Protein AF-A0A177KXA5-F1 (afdb_monomer_lite)

Radius of gyration: 27.48 Å; chains: 1; bounding box: 62×30×77 Å

Structure (mmCIF, N/CA/C/O backbone):
data_AF-A0A177KXA5-F1
#
_entry.id   AF-A0A177KXA5-F1
#
loop_
_atom_site.group_PDB
_atom_site.id
_atom_site.type_symbol
_atom_site.label_atom_id
_atom_site.label_alt_id
_atom_site.label_comp_id
_atom_site.label_asym_id
_atom_site.label_entity_id
_atom_site.label_seq_id
_atom_site.pdbx_PDB_ins_code
_atom_site.Cartn_x
_atom_site.Cartn_y
_atom_site.Cartn_z
_atom_site.occupancy
_atom_site.B_iso_or_equiv
_atom_site.auth_seq_id
_atom_site.auth_comp_id
_atom_site.auth_asym_id
_atom_site.auth_atom_id
_atom_site.pdbx_PDB_model_num
ATOM 1 N N . MET A 1 1 ? -12.045 2.258 38.078 1.00 79.81 1 MET A N 1
ATOM 2 C CA . MET A 1 1 ? -12.616 0.904 38.242 1.00 79.81 1 MET A CA 1
ATOM 3 C C . MET A 1 1 ? -11.589 -0.098 37.747 1.00 79.81 1 MET A C 1
ATOM 5 O O . MET A 1 1 ? -10.896 0.219 36.790 1.00 79.81 1 MET A O 1
ATOM 9 N N . GLU A 1 2 ? -11.455 -1.247 38.406 1.00 89.88 2 GLU A N 1
ATOM 10 C CA . GLU A 1 2 ? -10.544 -2.317 37.969 1.00 89.88 2 GLU A CA 1
ATOM 11 C C . GLU A 1 2 ? -10.978 -2.901 36.617 1.00 89.88 2 GLU A C 1
ATOM 13 O O . GLU A 1 2 ? -12.173 -2.912 36.299 1.00 89.88 2 GLU A O 1
ATOM 18 N N . LYS A 1 3 ? -10.005 -3.396 35.841 1.00 93.31 3 LYS A N 1
ATOM 19 C CA . LYS A 1 3 ? -10.198 -3.960 34.495 1.00 93.31 3 LYS A CA 1
ATOM 20 C C . LYS A 1 3 ? -11.297 -5.028 34.482 1.00 93.31 3 LYS A C 1
ATOM 22 O O . LYS A 1 3 ? -12.198 -4.979 33.649 1.00 93.31 3 LYS A O 1
ATOM 27 N N . GLU A 1 4 ? -11.273 -5.945 35.441 1.00 95.50 4 GLU A N 1
ATOM 28 C CA . GLU A 1 4 ? -12.181 -7.093 35.522 1.00 95.50 4 GLU A CA 1
ATOM 29 C C . GLU A 1 4 ? -13.629 -6.648 35.745 1.00 95.50 4 GLU A C 1
ATOM 31 O O . GLU A 1 4 ? -14.551 -7.183 35.132 1.00 95.50 4 GLU A O 1
ATOM 36 N N . LYS A 1 5 ? -13.842 -5.608 36.560 1.00 96.38 5 LYS A N 1
ATOM 37 C CA . LYS A 1 5 ? -15.174 -5.028 36.791 1.00 96.38 5 LYS A CA 1
ATOM 38 C C . LYS A 1 5 ? -15.717 -4.351 35.529 1.00 96.38 5 LYS A C 1
ATOM 40 O O . LYS A 1 5 ? -16.897 -4.500 35.219 1.00 96.38 5 LYS A O 1
ATOM 45 N N . VAL A 1 6 ? -14.863 -3.651 34.778 1.00 97.00 6 VAL A N 1
ATOM 46 C CA . VAL A 1 6 ? -15.223 -3.031 33.488 1.00 97.00 6 VAL A CA 1
ATOM 47 C C . VAL A 1 6 ? -15.650 -4.102 32.478 1.00 97.00 6 VAL A C 1
ATOM 49 O O . VAL A 1 6 ? -16.709 -3.977 31.862 1.00 97.00 6 VAL A O 1
ATOM 52 N N . ILE A 1 7 ? -14.877 -5.187 32.367 1.00 97.62 7 ILE A N 1
ATOM 53 C CA . ILE A 1 7 ? -15.193 -6.329 31.496 1.00 97.62 7 ILE A CA 1
ATOM 54 C C . ILE A 1 7 ? -16.481 -7.026 31.943 1.00 97.62 7 ILE A C 1
ATOM 56 O O . ILE A 1 7 ? -17.315 -7.359 31.103 1.00 97.62 7 ILE A O 1
ATOM 60 N N . GLN A 1 8 ? -16.696 -7.212 33.247 1.00 97.62 8 GLN A N 1
ATOM 61 C CA . GLN A 1 8 ? -17.912 -7.851 33.748 1.00 97.62 8 GLN A CA 1
ATOM 62 C C . GLN A 1 8 ? -19.171 -7.052 33.386 1.00 97.62 8 GLN A C 1
ATOM 64 O O . GLN A 1 8 ? -20.144 -7.632 32.907 1.00 97.62 8 GLN A O 1
ATOM 69 N N . ILE A 1 9 ? -19.137 -5.720 33.522 1.00 97.19 9 ILE A N 1
ATOM 70 C CA . ILE A 1 9 ? -20.241 -4.847 33.088 1.00 97.19 9 ILE A CA 1
ATOM 71 C C . ILE A 1 9 ? -20.522 -5.033 31.596 1.00 97.19 9 ILE A C 1
ATOM 73 O O . ILE A 1 9 ? -21.681 -5.087 31.186 1.00 97.19 9 ILE A O 1
ATOM 77 N N . TYR A 1 10 ? -19.476 -5.141 30.780 1.00 97.81 10 TYR A N 1
ATOM 78 C CA . TYR A 1 10 ? -19.631 -5.358 29.349 1.00 97.81 10 TYR A CA 1
ATOM 79 C C . TYR A 1 10 ? -20.234 -6.728 29.022 1.00 97.81 10 TYR A C 1
ATOM 81 O O . TYR A 1 10 ? -21.172 -6.797 28.231 1.00 97.81 10 TYR A O 1
ATOM 89 N N . ARG A 1 11 ? -19.791 -7.800 29.691 1.00 97.25 11 ARG A N 1
ATOM 90 C CA . ARG A 1 11 ? -20.396 -9.139 29.574 1.00 97.25 11 ARG A CA 1
ATOM 91 C C . ARG A 1 11 ? -21.879 -9.126 29.936 1.00 97.25 11 ARG A C 1
ATOM 93 O O . ARG A 1 11 ? -22.678 -9.756 29.249 1.00 97.25 11 ARG A O 1
ATOM 100 N N . ASP A 1 12 ? -22.263 -8.398 30.981 1.00 97.56 12 ASP A N 1
ATOM 101 C CA . ASP A 1 12 ? -23.669 -8.270 31.372 1.00 97.56 12 ASP A CA 1
ATOM 102 C C . ASP A 1 12 ? -24.499 -7.543 30.301 1.00 97.56 12 ASP A C 1
ATOM 104 O O . ASP A 1 12 ? -25.654 -7.904 30.074 1.00 97.56 12 ASP A O 1
ATOM 108 N N . VAL A 1 13 ? -23.912 -6.554 29.614 1.00 96.50 13 VAL A N 1
ATOM 109 C CA . VAL A 1 13 ? -24.550 -5.861 28.481 1.00 96.50 13 VAL A CA 1
ATOM 110 C C . VAL A 1 13 ? -24.671 -6.772 27.257 1.00 96.50 13 VAL A C 1
ATOM 112 O O . VAL A 1 13 ? -25.734 -6.813 26.638 1.00 96.50 13 VAL A O 1
ATOM 115 N N . LEU A 1 14 ? -23.618 -7.521 26.911 1.00 95.31 14 LEU A N 1
ATOM 116 C CA . LEU A 1 14 ? -23.637 -8.455 25.779 1.00 95.31 14 LEU A CA 1
ATOM 117 C C . LEU A 1 14 ? -24.660 -9.581 25.982 1.00 95.31 14 LEU A C 1
ATOM 119 O O . LEU A 1 14 ? -25.415 -9.895 25.069 1.00 95.31 14 LEU A O 1
ATOM 123 N N . ASN A 1 15 ? -24.738 -10.133 27.195 1.00 94.94 15 ASN A N 1
ATOM 124 C CA . ASN A 1 15 ? -25.646 -11.233 27.536 1.00 94.94 15 ASN A CA 1
ATOM 125 C C . ASN A 1 15 ? -27.079 -10.776 27.866 1.00 94.94 15 ASN A C 1
ATOM 127 O O . ASN A 1 15 ? -27.895 -11.584 28.303 1.00 94.94 15 ASN A O 1
ATOM 131 N N . GLY A 1 16 ? -27.387 -9.480 27.750 1.00 93.62 16 GLY A N 1
ATOM 132 C CA . GLY A 1 16 ? -28.723 -8.944 28.022 1.00 93.62 16 GLY A CA 1
ATOM 133 C C . GLY A 1 16 ? -29.122 -8.876 29.503 1.00 93.62 16 GLY A C 1
ATOM 134 O O . GLY A 1 16 ? -30.223 -8.425 29.806 1.00 93.62 16 GLY A O 1
ATOM 135 N N . LYS A 1 17 ? -28.232 -9.231 30.444 1.00 96.25 17 LYS A N 1
ATOM 136 C CA . LYS A 1 17 ? -28.445 -9.024 31.894 1.00 96.25 17 LYS A CA 1
ATOM 137 C C . LYS A 1 17 ? -28.589 -7.541 32.244 1.00 96.25 17 LYS A C 1
ATOM 139 O O . LYS A 1 17 ? -29.183 -7.186 33.259 1.00 96.25 17 LYS A O 1
ATOM 144 N N . ARG A 1 18 ? -28.028 -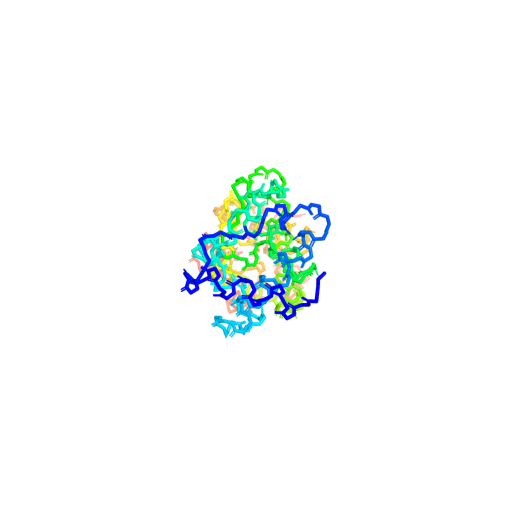6.666 31.406 1.00 94.06 18 ARG A N 1
ATOM 145 C CA . ARG A 1 18 ? -28.102 -5.212 31.524 1.00 94.06 18 ARG A CA 1
ATOM 146 C C . ARG A 1 18 ? -28.453 -4.596 30.169 1.00 94.06 18 ARG A C 1
ATOM 148 O O . ARG A 1 18 ? -27.778 -4.837 29.179 1.00 94.06 18 ARG A O 1
ATOM 155 N N . VAL A 1 19 ? -29.464 -3.725 30.141 1.00 91.88 19 VAL A N 1
ATOM 156 C CA . VAL A 1 19 ? -29.942 -3.083 28.896 1.00 91.88 19 VAL A CA 1
ATOM 157 C C . VAL A 1 19 ? -28.915 -2.110 28.300 1.00 91.88 19 VAL A C 1
ATOM 159 O O . VAL A 1 19 ? -28.777 -2.013 27.083 1.00 91.88 19 VAL A O 1
ATOM 162 N N . ARG A 1 20 ? -28.198 -1.364 29.150 1.00 93.00 20 ARG A N 1
ATOM 163 C CA . ARG A 1 20 ? -27.218 -0.345 28.741 1.00 93.00 20 ARG A CA 1
ATOM 164 C C . ARG A 1 20 ? -26.081 -0.208 29.744 1.00 93.00 20 ARG A C 1
ATOM 166 O O . ARG A 1 20 ? -26.265 -0.486 30.930 1.00 93.00 20 ARG A O 1
ATOM 173 N N . PHE A 1 21 ? -24.941 0.303 29.291 1.00 96.19 21 PHE A N 1
ATOM 174 C CA . PHE A 1 21 ? -23.839 0.686 30.174 1.00 96.19 21 PHE A CA 1
ATOM 175 C C . PHE A 1 21 ? -24.291 1.679 31.263 1.00 96.19 21 PHE A C 1
ATOM 177 O O . PHE A 1 21 ? -25.272 2.403 31.061 1.00 96.19 21 PHE A O 1
ATOM 184 N N . PRO A 1 22 ? -23.604 1.723 32.422 1.00 95.25 22 PRO A N 1
ATOM 185 C CA . PRO A 1 22 ? -23.861 2.726 33.451 1.00 95.25 22 PRO A CA 1
ATOM 186 C C . PRO A 1 22 ? -23.821 4.161 32.902 1.00 95.25 22 PRO A C 1
ATOM 188 O O . PRO A 1 22 ? -23.149 4.451 31.909 1.00 95.25 22 PRO A O 1
ATOM 191 N N . ASN A 1 23 ? -24.527 5.077 33.564 1.00 93.25 23 ASN A N 1
ATOM 192 C CA . ASN A 1 23 ? -24.502 6.486 33.175 1.00 93.25 23 ASN A CA 1
ATOM 193 C C . ASN A 1 23 ? -23.069 7.032 33.258 1.00 93.25 23 ASN A C 1
ATOM 195 O O . ASN A 1 23 ? -22.331 6.705 34.185 1.00 93.25 23 ASN A O 1
ATOM 199 N N . HIS A 1 24 ? -22.688 7.852 32.276 1.00 93.81 24 HIS A N 1
ATOM 200 C CA . HIS A 1 24 ? -21.361 8.472 32.161 1.00 93.81 24 HIS A CA 1
ATOM 201 C C . HIS A 1 24 ? -20.172 7.499 32.107 1.00 93.81 24 HIS A C 1
ATOM 203 O O . HIS A 1 24 ? -19.028 7.924 32.231 1.00 93.81 24 HIS A O 1
ATOM 209 N N . PHE A 1 25 ? -20.417 6.208 31.860 1.00 95.38 25 PHE A N 1
ATOM 210 C CA . PHE A 1 25 ? -19.376 5.180 31.883 1.00 95.38 25 PHE A CA 1
ATOM 211 C C . PHE A 1 25 ? -18.230 5.450 30.901 1.00 95.38 25 PHE A C 1
ATOM 213 O O . PHE A 1 25 ? -17.082 5.153 31.203 1.00 95.38 25 PHE A O 1
ATOM 220 N N . PHE A 1 26 ? -18.528 6.054 29.750 1.00 96.31 26 PHE A N 1
ATOM 221 C CA . PHE A 1 26 ? -17.535 6.368 28.723 1.00 96.31 26 PHE A CA 1
ATOM 222 C C . PHE A 1 26 ? -17.117 7.842 28.699 1.00 96.31 26 PHE A C 1
ATOM 224 O O . PHE A 1 26 ? -16.545 8.282 27.716 1.00 96.31 26 PHE A O 1
ATOM 231 N N . VAL A 1 27 ? -17.380 8.646 29.726 1.00 95.12 27 VAL A N 1
ATOM 232 C CA . VAL A 1 27 ? -17.040 10.079 29.671 1.00 95.12 27 VAL A CA 1
ATOM 233 C C . VAL A 1 27 ? -15.556 10.317 29.992 1.00 95.12 27 VAL A C 1
ATOM 235 O O . VAL A 1 27 ? -15.011 9.743 30.934 1.00 95.12 27 VAL A O 1
ATOM 238 N N . GLY A 1 28 ? -14.913 11.196 29.217 1.00 95.12 28 GLY A N 1
ATOM 239 C CA . GLY A 1 28 ? -13.538 11.655 29.444 1.00 95.12 28 GLY A CA 1
ATOM 240 C C . GLY A 1 28 ? -12.459 10.588 29.228 1.00 95.12 28 GLY A C 1
ATOM 241 O O . GLY A 1 28 ? -12.711 9.510 28.692 1.00 95.12 28 GLY A O 1
ATOM 242 N N . GLU A 1 29 ? -11.237 10.885 29.679 1.00 95.75 29 GLU A N 1
ATOM 243 C CA . GLU A 1 29 ? -10.065 10.005 29.520 1.00 95.75 29 GLU A CA 1
ATOM 244 C C . GLU A 1 29 ? -10.264 8.626 30.156 1.00 95.75 29 GLU A C 1
ATOM 246 O O . GLU A 1 29 ? -9.879 7.599 29.599 1.00 95.75 29 GLU A O 1
ATOM 251 N N . GLN A 1 30 ? -10.942 8.571 31.303 1.00 94.94 30 GLN A N 1
ATOM 252 C CA . GLN A 1 30 ? -11.279 7.296 31.925 1.00 94.94 30 GLN A CA 1
ATOM 253 C C . GLN A 1 30 ? -12.210 6.458 31.035 1.00 94.94 30 GLN A C 1
ATOM 255 O O . GLN A 1 30 ? -12.021 5.248 30.916 1.00 94.94 30 GLN A O 1
ATOM 260 N N . GLY A 1 31 ? -13.169 7.097 30.366 1.00 96.25 31 GLY A N 1
ATOM 261 C CA . GLY A 1 31 ? -14.036 6.447 29.394 1.00 96.25 31 GLY A CA 1
ATOM 262 C C . GLY A 1 31 ? -13.292 5.900 28.178 1.00 96.25 31 GLY A C 1
ATOM 263 O O . GLY A 1 31 ? -13.563 4.773 27.760 1.00 96.25 31 GLY A O 1
ATOM 264 N N . LYS A 1 32 ? -12.309 6.647 27.655 1.00 96.94 32 LYS A N 1
ATOM 265 C CA . LYS A 1 32 ? -11.406 6.168 26.593 1.00 96.94 32 LYS A CA 1
ATOM 266 C C . LYS A 1 32 ? -10.614 4.942 27.038 1.00 96.94 32 LYS A C 1
ATOM 268 O O . LYS A 1 32 ? -10.553 3.958 26.301 1.00 96.94 32 LYS A O 1
ATOM 273 N N . ASN A 1 33 ? -10.096 4.956 28.268 1.00 97.44 33 ASN A N 1
ATOM 274 C CA . ASN A 1 33 ? -9.389 3.816 28.854 1.00 97.44 33 ASN A CA 1
ATOM 275 C C . ASN A 1 33 ? -10.294 2.585 28.985 1.00 97.44 33 ASN A C 1
ATOM 277 O O . ASN A 1 33 ? -9.881 1.474 28.655 1.00 97.44 33 ASN A O 1
ATOM 281 N N . TYR A 1 34 ? -11.546 2.762 29.417 1.00 97.88 34 TYR A N 1
ATOM 282 C CA . TYR A 1 34 ? -12.507 1.660 29.457 1.00 97.88 34 TYR A CA 1
ATOM 283 C C . TYR A 1 34 ? -12.822 1.136 28.059 1.00 97.88 34 TYR A C 1
ATOM 285 O O . TYR A 1 34 ? -12.803 -0.073 27.855 1.00 97.88 34 TYR A O 1
ATOM 293 N N . LEU A 1 35 ? -13.039 2.010 27.075 1.00 97.81 35 LEU A N 1
ATOM 294 C CA . LEU A 1 35 ? -13.267 1.592 25.693 1.00 97.81 35 LEU A CA 1
ATOM 295 C C . LEU A 1 35 ? -12.061 0.834 25.109 1.00 97.81 35 LEU A C 1
ATOM 297 O O . LEU A 1 35 ? -12.259 -0.170 24.429 1.00 97.81 35 LEU A O 1
ATOM 301 N N . ALA A 1 36 ? -10.826 1.236 25.425 1.00 98.25 36 ALA A N 1
ATOM 302 C CA . ALA A 1 36 ? -9.620 0.494 25.046 1.00 98.25 36 ALA A CA 1
ATOM 303 C C . ALA A 1 36 ? -9.602 -0.916 25.660 1.00 98.25 36 ALA A C 1
ATOM 305 O O . ALA A 1 36 ? -9.366 -1.896 24.955 1.00 98.25 36 ALA A O 1
ATOM 306 N N . ILE A 1 37 ? -9.898 -1.032 26.962 1.00 98.25 37 ILE A N 1
ATOM 307 C CA . ILE A 1 37 ? -9.991 -2.322 27.665 1.00 98.25 37 ILE A CA 1
ATOM 308 C C . ILE A 1 37 ? -11.043 -3.222 27.014 1.00 98.25 37 ILE A C 1
ATOM 310 O O . ILE A 1 37 ? -10.759 -4.383 26.731 1.00 98.25 37 ILE A O 1
ATOM 314 N N . LEU A 1 38 ? -12.242 -2.689 26.767 1.00 98.44 38 LEU A N 1
ATOM 315 C CA . LEU A 1 38 ? -13.345 -3.456 26.194 1.00 98.44 38 LEU A CA 1
ATOM 316 C C . LEU A 1 38 ? -13.081 -3.866 24.747 1.00 98.44 38 LEU A C 1
ATOM 318 O O . LEU A 1 38 ? -13.442 -4.973 24.367 1.00 98.44 38 LEU A O 1
ATOM 322 N N . THR A 1 39 ? -12.426 -3.011 23.960 1.00 98.38 39 THR A N 1
ATOM 323 C CA . THR A 1 39 ? -12.064 -3.325 22.571 1.00 98.38 39 THR A CA 1
ATOM 324 C C . THR A 1 39 ? -11.049 -4.464 22.515 1.00 98.38 39 THR A C 1
ATOM 326 O O . THR A 1 39 ? -11.255 -5.410 21.761 1.00 98.38 39 THR A O 1
ATOM 329 N N . ARG A 1 40 ? -10.008 -4.428 23.362 1.00 98.50 40 ARG A N 1
ATOM 330 C CA . ARG A 1 40 ? -9.033 -5.527 23.463 1.00 98.50 40 ARG A CA 1
ATOM 331 C C . ARG A 1 40 ? -9.683 -6.825 23.921 1.00 98.50 40 ARG A C 1
ATOM 333 O O . ARG A 1 40 ? -9.508 -7.850 23.280 1.00 98.50 40 ARG A O 1
ATOM 340 N N . TYR A 1 41 ? -10.506 -6.762 24.968 1.00 98.31 41 TYR A N 1
ATOM 341 C CA . TYR A 1 41 ? -11.261 -7.922 25.445 1.00 98.31 41 TYR A CA 1
ATOM 342 C C . TYR A 1 41 ? -12.158 -8.520 24.349 1.00 98.31 41 TYR A C 1
ATOM 344 O O . TYR A 1 41 ? -12.166 -9.732 24.150 1.00 98.31 41 TYR A O 1
ATOM 352 N N . LEU A 1 42 ? -12.904 -7.677 23.626 1.00 98.44 42 LEU A N 1
ATOM 353 C CA . LEU A 1 42 ? -13.778 -8.121 22.544 1.00 98.44 42 LEU A CA 1
ATOM 354 C C . LEU A 1 42 ? -12.984 -8.856 21.457 1.00 98.44 42 LEU A C 1
ATOM 356 O O . LEU A 1 42 ? -13.371 -9.943 21.046 1.00 98.44 42 LEU A O 1
ATOM 360 N N . ILE A 1 43 ? -11.890 -8.263 20.987 1.00 98.31 43 ILE A N 1
ATOM 361 C CA . ILE A 1 43 ? -11.118 -8.798 19.863 1.00 98.31 43 ILE A CA 1
ATOM 362 C C . ILE A 1 43 ? -10.343 -10.051 20.285 1.00 98.31 43 ILE A C 1
ATOM 364 O O . ILE A 1 43 ? -10.483 -11.092 19.650 1.00 98.31 43 ILE A O 1
ATOM 368 N N . GLU A 1 44 ? -9.561 -9.961 21.359 1.00 97.62 44 GLU A N 1
ATOM 369 C CA . GLU A 1 44 ? -8.582 -10.985 21.739 1.00 97.62 44 GLU A CA 1
ATOM 370 C C . GLU A 1 44 ? -9.226 -12.151 22.493 1.00 97.62 44 GLU A C 1
ATOM 372 O O . GLU A 1 44 ? -8.941 -13.308 22.205 1.00 97.62 44 GLU A O 1
ATOM 377 N N . GLU A 1 45 ? -10.106 -11.863 23.455 1.00 97.19 45 GLU A N 1
ATOM 378 C CA . GLU A 1 45 ? -10.650 -12.887 24.355 1.00 97.19 45 GLU A CA 1
ATOM 379 C C . GLU A 1 45 ? -12.034 -13.378 23.916 1.00 97.19 45 GLU A C 1
ATOM 381 O O . GLU A 1 45 ? -12.320 -14.569 24.008 1.00 97.19 45 GLU A O 1
ATOM 386 N N . TYR A 1 46 ? -12.916 -12.479 23.467 1.00 97.25 46 TYR A N 1
ATOM 387 C CA . TYR A 1 46 ? -14.293 -12.844 23.118 1.00 97.25 46 TYR A CA 1
ATOM 388 C C . TYR A 1 46 ? -14.407 -13.406 21.694 1.00 97.25 46 TYR A C 1
ATOM 390 O O . TYR A 1 46 ? -15.073 -14.416 21.487 1.00 97.25 46 TYR A O 1
ATOM 398 N N . LEU A 1 47 ? -13.764 -12.762 20.713 1.00 97.38 47 LEU A N 1
ATOM 399 C CA . LEU A 1 47 ? -13.759 -13.200 19.312 1.00 97.38 47 LEU A CA 1
ATOM 400 C C . LEU A 1 47 ? -12.561 -14.090 18.961 1.00 97.38 47 LEU A C 1
ATOM 402 O O . LEU A 1 47 ? -12.587 -14.740 17.918 1.00 97.38 47 LEU A O 1
ATOM 406 N N . GLY A 1 48 ? -11.522 -14.123 19.803 1.00 97.69 48 GLY A N 1
ATOM 407 C CA . GLY A 1 48 ? -10.330 -14.940 19.571 1.00 97.69 48 GLY A CA 1
ATOM 408 C C . GLY A 1 48 ? -9.508 -14.504 18.355 1.00 97.69 48 GLY A C 1
ATOM 409 O O . GLY A 1 48 ? -8.870 -15.342 17.722 1.00 97.69 48 GLY A O 1
ATOM 410 N N . ILE A 1 49 ? -9.553 -13.221 17.984 1.00 97.94 49 ILE A N 1
ATOM 411 C CA . ILE A 1 49 ? -8.830 -12.689 16.824 1.00 97.94 49 ILE A CA 1
ATOM 412 C C . ILE A 1 49 ? -7.396 -12.342 17.255 1.00 97.94 49 ILE A C 1
ATOM 414 O O . ILE A 1 49 ? -7.222 -11.464 18.107 1.00 97.94 49 ILE A O 1
ATOM 418 N N . PRO A 1 50 ? -6.363 -12.976 16.669 1.00 96.94 50 PRO A N 1
ATOM 419 C CA . PRO A 1 50 ? -4.975 -12.649 16.976 1.00 96.94 50 PRO A CA 1
ATOM 420 C C . PRO A 1 50 ? -4.597 -11.263 16.435 1.00 96.94 50 PRO A C 1
ATOM 422 O O . PRO A 1 50 ? -5.170 -10.782 15.451 1.00 96.94 50 PRO A O 1
ATOM 425 N N . LEU A 1 51 ? -3.607 -10.625 17.069 1.00 95.06 51 LEU A N 1
ATOM 426 C CA . LEU A 1 51 ? -3.192 -9.242 16.796 1.00 95.06 51 LEU A CA 1
ATOM 427 C C . LEU A 1 51 ? -2.883 -9.007 15.307 1.00 95.06 51 LEU A C 1
ATOM 429 O O . LEU A 1 51 ? -3.252 -7.980 14.739 1.00 95.06 51 LEU A O 1
ATOM 433 N N . GLU A 1 52 ? -2.240 -9.976 14.663 1.00 93.75 52 GLU A N 1
ATOM 434 C CA . GLU A 1 52 ? -1.791 -9.926 13.272 1.00 93.75 52 GLU A CA 1
ATOM 435 C C . GLU A 1 52 ? -2.956 -9.970 12.273 1.00 93.75 52 GLU A C 1
ATOM 437 O O . GLU A 1 52 ? -2.835 -9.492 11.142 1.00 93.75 52 GLU A O 1
ATOM 442 N N . GLU A 1 53 ? -4.101 -10.519 12.682 1.00 95.44 53 GLU A N 1
ATOM 443 C CA . GLU A 1 53 ? -5.289 -10.655 11.841 1.00 95.44 53 GLU A CA 1
ATOM 444 C C . GLU A 1 53 ? -6.292 -9.510 12.011 1.00 95.44 53 GLU A C 1
ATOM 446 O O . GLU A 1 53 ? -7.226 -9.392 11.209 1.00 95.44 53 GLU A O 1
ATOM 451 N N . ILE A 1 54 ? -6.084 -8.625 12.994 1.00 96.69 54 ILE A N 1
ATOM 452 C CA . ILE A 1 54 ? -6.967 -7.484 13.267 1.00 96.69 54 ILE A CA 1
ATOM 453 C C . ILE A 1 54 ? -7.269 -6.671 11.995 1.00 96.69 54 ILE A C 1
ATOM 455 O O . ILE A 1 54 ? -8.453 -6.495 11.696 1.00 96.69 54 ILE A O 1
ATOM 459 N N . PRO A 1 55 ? -6.283 -6.244 11.175 1.00 94.62 55 PRO A N 1
ATOM 460 C CA . PRO A 1 55 ? -6.577 -5.438 9.986 1.00 94.62 55 PRO A CA 1
ATOM 461 C C . PRO A 1 55 ? -7.447 -6.155 8.940 1.00 94.62 55 PRO A C 1
ATOM 463 O O . PRO A 1 55 ? -8.185 -5.530 8.168 1.00 94.62 55 PRO A O 1
ATOM 466 N N . ARG A 1 56 ? -7.389 -7.492 8.907 1.00 92.50 56 ARG A N 1
ATOM 467 C CA . ARG A 1 56 ? -8.146 -8.315 7.960 1.00 92.50 56 ARG A CA 1
ATOM 468 C C . ARG A 1 56 ? -9.559 -8.622 8.453 1.00 92.50 56 ARG A C 1
ATOM 470 O O . ARG A 1 56 ? -10.469 -8.648 7.622 1.00 92.50 56 ARG A O 1
ATOM 477 N N . ASN A 1 57 ? -9.721 -8.850 9.755 1.00 95.38 57 ASN A N 1
ATOM 478 C CA . ASN A 1 57 ? -10.937 -9.430 10.330 1.00 95.38 57 ASN A CA 1
ATOM 479 C C . ASN A 1 57 ? -11.797 -8.423 11.106 1.00 95.38 57 ASN A C 1
ATOM 481 O O . ASN A 1 57 ? -12.997 -8.650 11.254 1.00 95.38 57 ASN A O 1
ATOM 485 N N . VAL A 1 58 ? -11.229 -7.306 11.569 1.00 96.44 58 VAL A N 1
ATOM 486 C CA . VAL A 1 58 ? -11.965 -6.292 12.335 1.00 96.44 58 VAL A CA 1
ATOM 487 C C . VAL A 1 58 ? -12.426 -5.161 11.420 1.00 96.44 58 VAL A C 1
ATOM 489 O O . VAL A 1 58 ? -11.635 -4.535 10.713 1.00 96.44 58 VAL A O 1
ATOM 492 N N . LYS A 1 59 ? -13.734 -4.899 11.444 1.00 95.25 59 LYS A N 1
ATOM 493 C CA . LYS A 1 59 ? -14.405 -3.821 10.709 1.00 95.25 59 LYS A CA 1
ATOM 494 C C . LYS A 1 59 ? -15.274 -3.003 11.657 1.00 95.25 59 LYS A C 1
ATOM 496 O O . LYS A 1 59 ? -15.393 -3.319 12.841 1.00 95.25 59 LYS A O 1
ATOM 501 N N . ALA A 1 60 ? -15.917 -1.970 11.126 1.00 94.94 60 ALA A N 1
ATOM 502 C CA . ALA A 1 60 ? -16.882 -1.176 11.870 1.00 94.94 60 ALA A CA 1
ATOM 503 C C . ALA A 1 60 ? -17.965 -2.047 12.534 1.00 94.94 60 ALA A C 1
ATOM 505 O O . ALA A 1 60 ? -18.206 -1.925 13.734 1.00 94.94 60 ALA A O 1
ATOM 506 N N . GLU A 1 61 ? -18.549 -2.980 11.782 1.00 95.12 61 GLU A N 1
ATOM 507 C CA . GLU A 1 61 ? -19.607 -3.886 12.242 1.00 95.12 61 GLU A CA 1
ATOM 508 C C . GLU A 1 61 ? -19.136 -4.760 13.413 1.00 95.12 61 GLU A C 1
ATOM 510 O O . GLU A 1 61 ? -19.850 -4.894 14.404 1.00 95.12 61 GLU A O 1
ATOM 515 N N . THR A 1 62 ? -17.884 -5.237 13.377 1.00 96.12 62 THR A N 1
ATOM 516 C CA . THR A 1 62 ? -17.269 -6.012 14.468 1.00 96.12 62 THR A CA 1
ATOM 517 C C . THR A 1 62 ? -17.310 -5.275 15.809 1.00 96.12 62 THR A C 1
ATOM 519 O O . THR A 1 62 ? -17.420 -5.914 16.846 1.00 96.12 62 THR A O 1
ATOM 522 N N . LEU A 1 63 ? -17.234 -3.941 15.828 1.00 96.88 63 LEU A N 1
ATOM 523 C CA . LEU A 1 63 ? -17.327 -3.166 17.073 1.00 96.88 63 LEU A CA 1
ATOM 524 C C . LEU A 1 63 ? -18.769 -2.734 17.371 1.00 96.88 63 LEU A C 1
ATOM 526 O O . LEU A 1 63 ? -19.193 -2.669 18.530 1.00 96.88 63 LEU A O 1
ATOM 530 N N . TRP A 1 64 ? -19.533 -2.403 16.332 1.00 95.38 64 TRP A N 1
ATOM 531 C CA . TRP A 1 64 ? -20.882 -1.864 16.474 1.00 95.38 64 TRP A CA 1
ATOM 532 C C . TRP A 1 64 ? -21.898 -2.916 16.911 1.00 95.38 64 TRP A C 1
ATOM 534 O O . TRP A 1 64 ? -22.670 -2.644 17.836 1.00 95.38 64 TRP A O 1
ATOM 544 N N . ASP A 1 65 ? -21.848 -4.110 16.322 1.00 95.62 65 ASP A N 1
ATOM 545 C CA . ASP A 1 65 ? -22.755 -5.218 16.641 1.00 95.62 65 ASP A CA 1
ATOM 546 C C . ASP A 1 65 ? -22.536 -5.708 18.079 1.00 95.62 65 ASP A C 1
ATOM 548 O O . ASP A 1 65 ? -23.477 -6.076 18.783 1.00 95.62 65 ASP A O 1
ATOM 552 N N . TYR A 1 66 ? -21.309 -5.556 18.580 1.00 97.12 66 TYR A N 1
ATOM 553 C CA . TYR A 1 66 ? -20.911 -5.874 19.949 1.00 97.12 66 TYR A CA 1
ATOM 554 C C . TYR A 1 66 ? -20.985 -4.664 20.890 1.00 97.12 66 TYR A C 1
ATOM 556 O O . TYR A 1 66 ? -20.254 -4.561 21.874 1.00 97.12 66 TYR A O 1
ATOM 564 N N . ARG A 1 67 ? -21.925 -3.748 20.629 1.00 95.69 67 ARG A N 1
ATOM 565 C CA . ARG A 1 67 ? -22.349 -2.672 21.544 1.00 95.69 67 ARG A CA 1
ATOM 566 C C . ARG A 1 67 ? -21.294 -1.603 21.867 1.00 95.69 67 ARG A C 1
ATOM 568 O O . ARG A 1 67 ? -21.521 -0.820 22.787 1.00 95.69 67 ARG A O 1
ATOM 575 N N . LEU A 1 68 ? -20.196 -1.483 21.116 1.00 96.62 68 LEU A N 1
ATOM 576 C CA . LEU A 1 68 ? -19.182 -0.439 21.364 1.00 96.62 68 LEU A CA 1
ATOM 577 C C . LEU A 1 68 ? -19.470 0.891 20.643 1.00 96.62 68 LEU A C 1
ATOM 579 O O . LEU A 1 68 ? -18.831 1.904 20.931 1.00 96.62 68 LEU A O 1
ATOM 583 N N . ARG A 1 69 ? -20.482 0.942 19.764 1.00 94.94 69 ARG A N 1
ATOM 584 C CA . ARG A 1 69 ? -20.857 2.165 19.025 1.00 94.94 69 ARG A CA 1
ATOM 585 C C . ARG A 1 69 ? -21.203 3.367 19.901 1.00 94.94 69 ARG A C 1
ATOM 587 O O . ARG A 1 69 ? -20.665 4.445 19.645 1.00 94.94 69 ARG A O 1
ATOM 594 N N . PRO A 1 70 ? -22.039 3.228 20.947 1.00 92.00 70 PRO A N 1
ATOM 595 C CA . PRO A 1 70 ? -22.352 4.357 21.815 1.00 92.00 70 PRO A CA 1
ATOM 596 C C . PRO A 1 70 ? -21.105 4.919 22.505 1.00 92.00 70 PRO A C 1
ATOM 598 O O . PRO A 1 70 ? -20.982 6.130 22.641 1.00 92.00 70 PRO A O 1
ATOM 601 N N . ALA A 1 71 ? -20.160 4.056 22.892 1.00 94.94 71 ALA A N 1
ATOM 602 C CA . ALA A 1 71 ? -18.921 4.468 23.544 1.00 94.94 71 ALA A CA 1
ATOM 603 C C . ALA A 1 71 ? -18.036 5.316 22.620 1.00 94.94 71 ALA A C 1
ATOM 605 O O . ALA A 1 71 ? -17.521 6.346 23.049 1.00 94.94 71 ALA A O 1
ATOM 606 N N . ALA A 1 72 ? -17.911 4.914 21.351 1.00 95.56 72 ALA A N 1
ATOM 607 C CA . ALA A 1 72 ? -17.184 5.679 20.340 1.00 95.56 72 ALA A CA 1
ATOM 608 C C . ALA A 1 72 ? -17.833 7.050 20.088 1.00 95.56 72 ALA A C 1
ATOM 610 O O . ALA A 1 72 ? -17.151 8.072 20.105 1.00 95.56 72 ALA A O 1
ATOM 611 N N . HIS A 1 73 ? -19.164 7.094 19.956 1.00 94.25 73 HIS A N 1
ATOM 612 C CA . HIS A 1 73 ? -19.897 8.349 19.756 1.00 94.25 73 HIS A CA 1
ATOM 613 C C . HIS A 1 73 ? -19.733 9.330 20.929 1.00 94.25 73 HIS A C 1
ATOM 615 O O . HIS A 1 73 ? -19.658 10.533 20.697 1.00 94.25 73 HIS A O 1
ATOM 621 N N . VAL A 1 74 ? -19.640 8.843 22.175 1.00 95.50 74 VAL A N 1
ATOM 622 C CA . VAL A 1 74 ? -19.366 9.691 23.355 1.00 95.50 74 VAL A CA 1
ATOM 623 C C . VAL A 1 74 ? -18.020 10.417 23.228 1.00 95.50 74 VAL A C 1
ATOM 625 O O . VAL A 1 74 ? -17.889 11.526 23.738 1.00 95.50 74 VAL A O 1
ATOM 628 N N . GLN A 1 75 ? -17.047 9.841 22.512 1.00 94.12 75 GLN A N 1
ATOM 629 C CA . GLN A 1 75 ? -15.758 10.488 22.226 1.00 94.12 75 GLN A CA 1
ATOM 630 C C . GLN A 1 75 ? -15.785 11.411 21.000 1.00 94.12 75 GLN A C 1
ATOM 632 O O . GLN A 1 75 ? -14.767 12.013 20.670 1.00 94.12 75 GLN A O 1
ATOM 637 N N . GLY A 1 76 ? -16.908 11.494 20.282 1.00 93.06 76 GLY A N 1
ATOM 638 C CA . GLY A 1 76 ? -16.970 12.138 18.969 1.00 93.06 76 GLY A CA 1
ATOM 639 C C . GLY A 1 76 ? -16.323 11.319 17.846 1.00 93.06 76 GLY A C 1
ATOM 640 O O . GLY A 1 76 ? -16.177 11.828 16.736 1.00 93.06 76 GLY A O 1
ATOM 641 N N . TRP A 1 77 ? -15.959 10.058 18.101 1.00 94.00 77 TRP A N 1
ATOM 642 C CA . TRP A 1 77 ? -15.369 9.183 17.093 1.00 94.00 77 TRP A CA 1
ATOM 643 C C . TRP A 1 77 ? -16.445 8.641 16.164 1.00 94.00 77 TRP A C 1
ATOM 645 O O . TRP A 1 77 ? -17.447 8.061 16.594 1.00 94.00 77 TRP A O 1
ATOM 655 N N . THR A 1 78 ? -16.225 8.842 14.869 1.00 84.94 78 THR A N 1
ATOM 656 C CA . THR A 1 78 ? -17.203 8.516 13.817 1.00 84.94 78 THR A CA 1
ATOM 657 C C . THR A 1 78 ? -16.793 7.304 12.994 1.00 84.94 78 THR A C 1
ATOM 659 O O . THR A 1 78 ? -17.600 6.774 12.229 1.00 84.94 78 THR A O 1
ATOM 662 N N . ASN A 1 79 ? -15.554 6.836 13.152 1.00 90.38 79 ASN A N 1
ATOM 663 C CA . ASN A 1 79 ? -15.045 5.658 12.470 1.00 90.38 79 ASN A CA 1
ATOM 664 C C . ASN A 1 79 ? -14.361 4.701 13.452 1.00 90.38 79 ASN A C 1
ATOM 666 O O . ASN A 1 79 ? -13.868 5.090 14.507 1.00 90.38 79 ASN A O 1
ATOM 670 N N . PHE A 1 80 ? -14.346 3.421 13.090 1.00 95.19 80 PHE A N 1
ATOM 671 C CA . PHE A 1 80 ? -13.826 2.366 13.957 1.00 95.19 80 PHE A CA 1
ATOM 672 C C . PHE A 1 80 ? -12.298 2.407 14.105 1.00 95.19 80 PHE A C 1
ATOM 674 O O . PHE A 1 80 ? -11.783 1.916 15.103 1.00 95.19 80 PHE A O 1
ATOM 681 N N . ILE A 1 81 ? -11.577 3.034 13.166 1.00 95.38 81 ILE A N 1
ATOM 682 C CA . ILE A 1 81 ? -10.115 3.165 13.232 1.00 95.38 81 ILE A CA 1
ATOM 683 C C . ILE A 1 81 ? -9.697 3.995 14.449 1.00 95.38 81 ILE A C 1
ATOM 685 O O . ILE A 1 81 ? -8.717 3.649 15.091 1.00 95.38 81 ILE A O 1
ATOM 689 N N . GLU A 1 82 ? -10.458 5.025 14.831 1.00 95.75 82 GLU A N 1
ATOM 690 C CA . GLU A 1 82 ? -10.197 5.796 16.060 1.00 95.75 82 GLU A CA 1
ATOM 691 C C . GLU A 1 82 ? -10.315 4.927 17.324 1.00 95.75 82 GLU A C 1
ATOM 693 O O . GLU A 1 82 ? -9.516 5.047 18.251 1.00 95.75 82 GLU A O 1
ATOM 698 N N . VAL A 1 83 ? -11.281 4.001 17.347 1.00 97.38 83 VAL A N 1
ATOM 699 C CA . VAL A 1 83 ? -11.462 3.054 18.459 1.00 97.38 83 VAL A CA 1
ATOM 700 C C . VAL A 1 83 ? -10.291 2.072 18.525 1.00 97.38 83 VAL A C 1
ATOM 702 O O . VAL A 1 83 ? -9.786 1.784 19.612 1.00 97.38 83 VAL A O 1
ATOM 705 N N . ILE A 1 84 ? -9.840 1.586 17.366 1.00 97.75 84 ILE A N 1
ATOM 706 C CA . ILE A 1 84 ? -8.683 0.695 17.258 1.00 97.75 84 ILE A CA 1
ATOM 707 C C . ILE A 1 84 ? -7.394 1.407 17.667 1.00 97.75 84 ILE A C 1
ATOM 709 O O . ILE A 1 84 ? -6.647 0.850 18.462 1.00 97.75 84 ILE A O 1
ATOM 713 N N . GLU A 1 85 ? -7.156 2.633 17.201 1.00 97.12 85 GLU A N 1
ATOM 714 C CA . GLU A 1 85 ? -5.986 3.435 17.581 1.00 97.12 85 GLU A CA 1
ATOM 715 C C . GLU A 1 85 ? -5.955 3.682 19.095 1.00 97.12 85 GLU A C 1
ATOM 717 O O . GLU A 1 85 ? -4.912 3.558 19.726 1.00 97.12 85 GLU A O 1
ATOM 722 N N . ASN A 1 86 ? -7.109 3.938 19.718 1.00 97.81 86 ASN A N 1
ATOM 723 C CA . ASN A 1 86 ? -7.207 4.066 21.171 1.00 97.81 86 ASN A CA 1
ATOM 724 C C . ASN A 1 86 ? -6.880 2.753 21.917 1.00 97.81 86 ASN A C 1
ATOM 726 O O . ASN A 1 86 ? -6.295 2.777 22.999 1.00 97.81 86 ASN A O 1
ATOM 730 N N . ALA A 1 87 ? -7.259 1.599 21.363 1.00 97.94 87 ALA A N 1
ATOM 731 C CA . ALA A 1 87 ? -6.998 0.290 21.966 1.00 97.94 87 ALA A CA 1
ATOM 732 C C . ALA A 1 87 ? -5.562 -0.217 21.726 1.00 97.94 87 ALA A C 1
ATOM 734 O O . ALA A 1 87 ? -4.987 -0.879 22.601 1.00 97.94 87 ALA A O 1
ATOM 735 N N . TYR A 1 88 ? -4.984 0.129 20.574 1.00 97.75 88 TYR A N 1
ATOM 736 C CA . TYR A 1 88 ? -3.679 -0.312 20.084 1.00 97.75 88 TYR A CA 1
ATOM 737 C C . TYR A 1 88 ? -2.855 0.863 19.515 1.00 97.75 88 TYR A C 1
ATOM 739 O O . TYR A 1 88 ? -2.573 0.882 18.312 1.00 97.75 88 TYR A O 1
ATOM 747 N N . PRO A 1 89 ? -2.430 1.830 20.353 1.00 96.88 89 PRO A N 1
ATOM 748 C CA . PRO A 1 89 ? -1.775 3.045 19.871 1.00 96.88 89 PRO A CA 1
ATOM 749 C C . PRO A 1 89 ? -0.539 2.755 19.017 1.00 96.88 89 PRO A C 1
ATOM 751 O O . PRO A 1 89 ? 0.361 2.019 19.437 1.00 96.88 89 PRO A O 1
ATOM 754 N N . GLY A 1 90 ? -0.506 3.319 17.808 1.00 93.75 90 GLY A N 1
ATOM 755 C CA . GLY A 1 90 ? 0.596 3.195 16.855 1.00 93.75 90 GLY A CA 1
ATOM 756 C C . GLY A 1 90 ? 0.853 1.786 16.311 1.00 93.75 90 GLY A C 1
ATOM 757 O O . GLY A 1 90 ? 1.866 1.582 15.640 1.00 93.75 90 GLY A O 1
ATOM 758 N N . LYS A 1 91 ? -0.013 0.802 16.592 1.00 95.19 91 LYS A N 1
ATOM 759 C CA . LYS A 1 91 ? 0.191 -0.590 16.154 1.00 95.19 91 LYS A CA 1
ATOM 760 C C . LYS A 1 91 ? -0.225 -0.844 14.716 1.00 95.19 91 LYS A C 1
ATOM 762 O O . LYS A 1 91 ? 0.379 -1.691 14.066 1.00 95.19 91 LYS A O 1
ATOM 767 N N . PHE A 1 92 ? -1.234 -0.127 14.234 1.00 93.88 92 PHE A N 1
ATOM 768 C CA . PHE A 1 92 ? -1.791 -0.338 12.906 1.00 93.88 92 PHE A CA 1
ATOM 769 C C . PHE A 1 92 ? -1.891 0.972 12.150 1.00 93.88 92 PHE A C 1
ATOM 771 O O . PHE A 1 92 ? -2.224 2.017 12.706 1.00 93.88 92 PHE A O 1
ATOM 778 N N . LYS A 1 93 ? -1.660 0.911 10.845 1.00 91.69 93 LYS A N 1
ATOM 779 C CA . LYS A 1 93 ? -1.965 2.016 9.947 1.00 91.69 93 LYS A CA 1
ATOM 780 C C . LYS A 1 93 ? -3.380 1.851 9.392 1.00 91.69 93 LYS A C 1
ATOM 782 O O . LYS A 1 93 ? -3.779 0.730 9.074 1.00 91.69 93 LYS A O 1
ATOM 787 N N . PRO A 1 94 ? -4.146 2.941 9.186 1.00 92.62 94 PRO A N 1
ATOM 788 C CA . PRO A 1 94 ? -5.521 2.821 8.706 1.00 92.62 94 PRO A CA 1
ATOM 789 C C . PRO A 1 94 ? -5.639 2.065 7.375 1.00 92.62 94 PRO A C 1
ATOM 791 O O . PRO A 1 94 ? -6.591 1.319 7.181 1.00 92.62 94 PRO A O 1
ATOM 794 N N . TRP A 1 95 ? -4.663 2.208 6.473 1.00 91.25 95 TRP A N 1
ATOM 795 C CA . TRP A 1 95 ? -4.654 1.521 5.176 1.00 91.25 95 TRP A CA 1
ATOM 796 C C . TRP A 1 95 ? -4.386 0.016 5.242 1.00 91.25 95 TRP A C 1
ATOM 798 O O . TRP A 1 95 ? -4.518 -0.656 4.224 1.00 91.25 95 TRP A O 1
ATOM 808 N N . GLU A 1 96 ? -4.014 -0.528 6.401 1.00 91.50 96 GLU A N 1
ATOM 809 C CA . GLU A 1 96 ? -3.923 -1.980 6.583 1.00 91.50 96 GLU A CA 1
ATOM 810 C C . GLU A 1 96 ? -5.310 -2.624 6.713 1.00 91.50 96 GLU A C 1
ATOM 812 O O . GLU A 1 96 ? -5.463 -3.821 6.458 1.00 91.50 96 GLU A O 1
ATOM 817 N N . PHE A 1 97 ? -6.327 -1.839 7.085 1.00 93.00 97 PHE A N 1
ATOM 818 C CA . PHE A 1 97 ? -7.691 -2.319 7.255 1.00 93.00 97 PHE A CA 1
ATOM 819 C C . PHE A 1 97 ? -8.434 -2.448 5.928 1.00 93.00 97 PHE A C 1
ATOM 821 O O . PHE A 1 97 ? -8.239 -1.688 4.981 1.00 93.00 97 PHE A O 1
ATOM 828 N N . THR A 1 98 ? -9.388 -3.381 5.890 1.00 88.56 98 THR A N 1
ATOM 829 C CA . THR A 1 98 ? -10.305 -3.535 4.743 1.00 88.56 98 THR A CA 1
ATOM 830 C C . THR A 1 98 ? -11.240 -2.341 4.529 1.00 88.56 98 THR A C 1
ATOM 832 O O . THR A 1 98 ? -11.766 -2.162 3.431 1.00 88.56 98 THR A O 1
ATOM 835 N N . GLN A 1 99 ? -11.445 -1.526 5.564 1.00 89.69 99 GLN A N 1
ATOM 836 C CA . GLN A 1 99 ? -12.284 -0.338 5.548 1.00 89.69 99 GLN A CA 1
ATOM 837 C C . GLN A 1 99 ? -11.496 0.839 6.119 1.00 89.69 99 GLN A C 1
ATOM 839 O O . GLN A 1 99 ? -10.909 0.743 7.191 1.00 89.69 99 GLN A O 1
ATOM 844 N N . VAL A 1 100 ? -11.549 1.975 5.427 1.00 90.25 100 VAL A N 1
ATOM 845 C CA . VAL A 1 100 ? -10.992 3.249 5.895 1.00 90.25 100 VAL A CA 1
ATOM 846 C C . VAL A 1 100 ? -12.095 4.304 6.019 1.00 90.25 100 VAL A C 1
ATOM 848 O O . VAL A 1 100 ? -13.167 4.139 5.427 1.00 90.25 100 VAL A O 1
ATOM 851 N N . PRO A 1 101 ? -11.859 5.407 6.753 1.00 88.31 101 PRO A N 1
ATOM 852 C CA . PRO A 1 101 ? -12.825 6.494 6.860 1.00 88.31 101 PRO A CA 1
ATOM 853 C C . PRO A 1 101 ? -13.229 7.088 5.502 1.00 88.31 101 PRO A C 1
ATOM 855 O O . PRO A 1 101 ? -12.480 7.063 4.518 1.00 88.31 101 PRO A O 1
ATOM 858 N N . TRP A 1 102 ? -14.418 7.688 5.442 1.00 85.62 102 TRP A N 1
ATOM 859 C CA . TRP A 1 102 ? -14.863 8.389 4.238 1.00 85.62 102 TRP A CA 1
ATOM 860 C C . TRP A 1 102 ? -13.886 9.514 3.866 1.00 85.62 102 TRP A C 1
ATOM 862 O O . TRP A 1 102 ? -13.377 10.224 4.728 1.00 85.62 102 TRP A O 1
ATOM 872 N N . LYS A 1 103 ? -13.616 9.675 2.563 1.00 89.75 103 LYS A N 1
ATOM 873 C CA . LYS A 1 103 ? -12.624 10.617 2.002 1.00 89.75 103 LYS A CA 1
ATOM 874 C C . LYS A 1 103 ? -11.166 10.387 2.423 1.00 89.75 103 LYS A C 1
ATOM 876 O O . LYS A 1 103 ? -10.323 11.195 2.040 1.00 89.75 103 LYS A O 1
ATOM 881 N N . TYR A 1 104 ? -10.837 9.297 3.117 1.00 91.75 104 TYR A N 1
ATOM 882 C CA . TYR A 1 104 ? -9.463 9.005 3.545 1.00 91.75 104 TYR A CA 1
ATOM 883 C C . TYR A 1 104 ? -8.446 9.059 2.389 1.00 91.75 104 TYR A C 1
ATOM 885 O O . TYR A 1 104 ? -7.373 9.652 2.517 1.00 91.75 104 TYR A O 1
ATOM 893 N N . TRP A 1 105 ? -8.842 8.528 1.230 1.00 92.81 105 TRP A N 1
ATOM 894 C CA . TRP A 1 105 ? -8.067 8.529 -0.010 1.00 92.81 105 TRP A CA 1
ATOM 895 C C . TRP A 1 105 ? -8.362 9.717 -0.940 1.00 92.81 105 TRP A C 1
ATOM 897 O O . TRP A 1 105 ? -8.068 9.634 -2.118 1.00 92.81 105 TRP A O 1
ATOM 907 N N . ARG A 1 106 ? -8.997 10.817 -0.521 1.00 92.38 106 ARG A N 1
ATOM 908 C CA . ARG A 1 106 ? -9.305 11.904 -1.476 1.00 92.38 106 ARG A CA 1
ATOM 909 C C . ARG A 1 106 ? -8.218 12.974 -1.529 1.00 92.38 106 ARG A C 1
ATOM 911 O O . ARG A 1 106 ? -7.648 13.352 -0.506 1.00 92.38 106 ARG A O 1
ATOM 918 N N . GLY A 1 107 ? -8.003 13.500 -2.735 1.00 94.50 107 GLY A N 1
ATOM 919 C CA . GLY A 1 107 ? -7.109 14.623 -3.004 1.00 94.50 107 GLY A CA 1
ATOM 920 C C . GLY A 1 107 ? -5.639 14.324 -2.709 1.00 94.50 107 GLY A C 1
ATOM 921 O O . GLY A 1 107 ? -5.227 13.172 -2.576 1.00 94.50 107 GLY A O 1
ATOM 922 N N . GLU A 1 108 ? -4.852 15.389 -2.580 1.00 94.94 108 GLU A N 1
ATOM 923 C CA . GLU A 1 108 ? -3.398 15.305 -2.411 1.00 94.94 108 GLU A CA 1
ATOM 924 C C . GLU A 1 108 ? -2.992 14.589 -1.113 1.00 94.94 108 GLU A C 1
ATOM 926 O O . GLU A 1 108 ? -2.046 13.806 -1.090 1.00 94.94 108 GLU A O 1
ATOM 931 N N . ALA A 1 109 ? -3.754 14.775 -0.031 1.00 95.00 109 ALA A N 1
ATOM 932 C CA . ALA A 1 109 ? -3.528 14.043 1.215 1.00 95.00 109 ALA A CA 1
ATOM 933 C C . ALA A 1 109 ? -3.727 12.527 1.035 1.00 95.00 109 ALA A C 1
ATOM 935 O O . ALA A 1 109 ? -2.945 11.736 1.558 1.00 95.00 109 ALA A O 1
ATOM 936 N N . GLY A 1 110 ? -4.746 12.119 0.269 1.00 95.50 110 GLY A N 1
ATOM 937 C CA . GLY A 1 110 ? -4.967 10.720 -0.094 1.00 95.50 110 GLY A CA 1
ATOM 938 C C . GLY A 1 110 ? -3.828 10.149 -0.937 1.00 95.50 110 GLY A C 1
ATOM 939 O O . GLY A 1 110 ? -3.350 9.054 -0.650 1.00 95.50 110 GLY A O 1
ATOM 940 N N . LYS A 1 111 ? -3.341 10.920 -1.915 1.00 96.50 111 LYS A N 1
ATOM 941 C CA . LYS A 1 111 ? -2.194 10.542 -2.749 1.00 96.50 111 LYS A CA 1
ATOM 942 C C . LYS A 1 111 ? -0.924 10.334 -1.916 1.00 96.50 111 LYS A C 1
ATOM 944 O O . LYS A 1 111 ? -0.252 9.321 -2.082 1.00 96.50 111 LYS A O 1
ATOM 949 N N . LYS A 1 112 ? -0.627 11.228 -0.965 1.00 96.94 112 LYS A N 1
ATOM 950 C CA . LYS A 1 112 ? 0.513 11.078 -0.038 1.00 96.94 112 LYS A CA 1
ATOM 951 C C . LYS A 1 112 ? 0.412 9.812 0.815 1.00 96.94 112 LYS A C 1
ATOM 953 O O . LYS A 1 112 ? 1.389 9.079 0.922 1.00 96.94 112 LYS A O 1
ATOM 958 N N . ARG A 1 113 ? -0.775 9.510 1.353 1.00 96.12 113 ARG A N 1
ATOM 959 C CA . ARG A 1 113 ? -1.020 8.258 2.094 1.00 96.12 113 ARG A CA 1
ATOM 960 C C . ARG A 1 113 ? -0.855 7.026 1.214 1.00 96.12 113 ARG A C 1
ATOM 962 O O . ARG A 1 113 ? -0.354 6.019 1.687 1.00 96.12 113 ARG A O 1
ATOM 969 N N . ALA A 1 114 ? -1.263 7.089 -0.054 1.00 96.62 114 ALA A N 1
ATOM 970 C CA . ALA A 1 114 ? -1.074 5.982 -0.988 1.00 96.62 114 ALA A CA 1
ATOM 971 C C . ALA A 1 114 ? 0.420 5.701 -1.214 1.00 96.62 114 ALA A C 1
ATOM 973 O O . ALA A 1 114 ? 0.835 4.547 -1.175 1.00 96.62 114 ALA A O 1
ATOM 974 N N . ILE A 1 115 ? 1.234 6.751 -1.370 1.00 97.69 115 ILE A N 1
ATOM 975 C CA . ILE A 1 115 ? 2.698 6.638 -1.474 1.00 97.69 115 ILE A CA 1
ATOM 976 C C . ILE A 1 115 ? 3.287 6.026 -0.196 1.00 97.69 115 ILE A C 1
ATOM 978 O O . ILE A 1 115 ? 4.088 5.099 -0.281 1.00 97.69 115 ILE A O 1
ATOM 982 N N . GLU A 1 116 ? 2.873 6.502 0.981 1.00 97.19 116 GLU A N 1
ATOM 983 C CA . GLU A 1 116 ? 3.321 5.961 2.273 1.00 97.19 116 GLU A CA 1
ATOM 984 C C . GLU A 1 116 ? 2.925 4.488 2.449 1.00 97.19 116 GLU A C 1
ATOM 986 O O . GLU A 1 116 ? 3.753 3.675 2.851 1.00 97.19 116 GLU A O 1
ATOM 991 N N . ALA A 1 117 ? 1.694 4.119 2.085 1.00 96.75 117 ALA A N 1
ATOM 992 C CA . ALA A 1 117 ? 1.205 2.747 2.166 1.00 96.75 117 ALA A CA 1
ATOM 993 C C . ALA A 1 117 ? 2.021 1.799 1.277 1.00 96.75 117 ALA A C 1
ATOM 995 O O . ALA A 1 117 ? 2.413 0.721 1.722 1.00 96.75 117 ALA A O 1
ATOM 996 N N . VAL A 1 118 ? 2.321 2.209 0.040 1.00 97.62 118 VAL A N 1
ATOM 997 C CA . VAL A 1 118 ? 3.163 1.422 -0.873 1.00 97.62 118 VAL A CA 1
ATOM 998 C C . VAL A 1 118 ? 4.585 1.306 -0.327 1.00 97.62 118 VAL A C 1
ATOM 1000 O O . VAL A 1 118 ? 5.117 0.199 -0.283 1.00 97.62 118 VAL A O 1
ATOM 1003 N N . ARG A 1 119 ? 5.176 2.414 0.143 1.00 97.88 119 ARG A N 1
ATOM 1004 C CA . ARG A 1 119 ? 6.512 2.420 0.759 1.00 97.88 119 ARG A CA 1
ATOM 1005 C C . ARG A 1 119 ? 6.590 1.441 1.927 1.00 97.88 119 ARG A C 1
ATOM 1007 O O . ARG A 1 119 ? 7.463 0.585 1.947 1.00 97.88 119 ARG A O 1
ATOM 1014 N N . TYR A 1 120 ? 5.635 1.525 2.849 1.00 96.25 120 TYR A N 1
ATOM 1015 C CA . TYR A 1 120 ? 5.549 0.651 4.013 1.00 96.25 120 TYR A CA 1
ATOM 1016 C C . TYR A 1 120 ? 5.462 -0.829 3.618 1.00 96.25 120 TYR A C 1
ATOM 1018 O O . TYR A 1 120 ? 6.148 -1.671 4.192 1.00 96.25 120 TYR A O 1
ATOM 1026 N N . VAL A 1 121 ? 4.656 -1.172 2.608 1.00 95.81 121 VAL A N 1
ATOM 1027 C CA . VAL A 1 121 ? 4.576 -2.563 2.144 1.00 95.81 121 VAL A CA 1
ATOM 1028 C C . VAL A 1 121 ? 5.904 -3.030 1.540 1.00 95.81 121 VAL A C 1
ATOM 1030 O O . VAL A 1 121 ? 6.319 -4.155 1.810 1.00 95.81 121 VAL A O 1
ATOM 1033 N N . ILE A 1 122 ? 6.588 -2.191 0.763 1.00 97.19 122 ILE A N 1
ATOM 1034 C CA . ILE A 1 122 ? 7.879 -2.534 0.147 1.00 97.19 122 ILE A CA 1
ATOM 1035 C C . ILE A 1 122 ? 8.974 -2.703 1.210 1.00 97.19 122 ILE A C 1
ATOM 1037 O O . ILE A 1 122 ? 9.649 -3.734 1.229 1.00 97.19 122 ILE A O 1
ATOM 1041 N N . GLU A 1 123 ? 9.129 -1.719 2.093 1.00 96.69 123 GLU A N 1
ATOM 1042 C CA . GLU A 1 123 ? 10.256 -1.611 3.028 1.00 96.69 123 GLU A CA 1
ATOM 1043 C C . GLU A 1 123 ? 10.040 -2.444 4.298 1.00 96.69 123 GLU A C 1
ATOM 1045 O O . GLU A 1 123 ? 10.929 -3.185 4.705 1.00 96.69 123 GLU A O 1
ATOM 1050 N N . GLU A 1 124 ? 8.846 -2.402 4.894 1.00 93.94 124 GLU A N 1
ATOM 1051 C CA . GLU A 1 124 ? 8.599 -3.012 6.208 1.00 93.94 124 GLU A CA 1
ATOM 1052 C C . GLU A 1 124 ? 7.990 -4.414 6.101 1.00 93.94 124 GLU A C 1
ATOM 1054 O O . GLU A 1 124 ? 8.445 -5.349 6.765 1.00 93.94 124 GLU A O 1
ATOM 1059 N N . LYS A 1 125 ? 6.965 -4.591 5.252 1.00 91.38 125 LYS A N 1
ATOM 1060 C CA . LYS A 1 125 ? 6.285 -5.895 5.104 1.00 91.38 125 LYS A CA 1
ATOM 1061 C C . LYS A 1 125 ? 7.097 -6.860 4.243 1.00 91.38 125 LYS A C 1
ATOM 1063 O O . LYS A 1 125 ? 7.262 -8.017 4.616 1.00 91.38 125 LYS A O 1
ATOM 1068 N N . CYS A 1 126 ? 7.574 -6.400 3.086 1.00 95.25 126 CYS A N 1
ATOM 1069 C CA . CYS A 1 126 ? 8.299 -7.240 2.131 1.00 95.25 126 CYS A CA 1
ATOM 1070 C C . CYS A 1 126 ? 9.811 -7.232 2.344 1.00 95.25 126 CYS A C 1
ATOM 1072 O O . CYS A 1 126 ? 10.468 -8.148 1.852 1.00 95.25 126 CYS A O 1
ATOM 1074 N N . LYS A 1 127 ? 10.347 -6.200 3.015 1.00 96.69 127 LYS A N 1
ATOM 1075 C CA . LYS A 1 127 ? 11.790 -5.969 3.186 1.00 96.69 127 LYS A CA 1
ATOM 1076 C C . LYS A 1 127 ? 12.560 -6.079 1.869 1.00 96.69 127 LYS A C 1
ATOM 1078 O O . LYS A 1 127 ? 13.639 -6.663 1.819 1.00 96.69 127 LYS A O 1
ATOM 1083 N N . MET A 1 128 ? 11.969 -5.549 0.795 1.00 96.56 128 MET A N 1
ATOM 1084 C CA . MET A 1 128 ? 12.567 -5.599 -0.535 1.00 96.56 128 MET A CA 1
ATOM 1085 C C . MET A 1 128 ? 13.791 -4.700 -0.602 1.00 96.56 128 MET A C 1
ATOM 1087 O O . MET A 1 128 ? 13.756 -3.523 -0.246 1.00 96.56 128 MET A O 1
ATOM 1091 N N . THR A 1 129 ? 14.864 -5.254 -1.141 1.00 95.44 129 THR A N 1
ATOM 1092 C CA . THR A 1 129 ? 16.037 -4.490 -1.536 1.00 95.44 129 THR A CA 1
ATOM 1093 C C . THR A 1 129 ? 15.775 -3.738 -2.843 1.00 95.44 129 THR A C 1
ATOM 1095 O O . THR A 1 129 ? 14.901 -4.091 -3.639 1.00 95.44 129 THR A O 1
ATOM 1098 N N . HIS A 1 130 ? 16.582 -2.708 -3.107 1.00 92.69 130 HIS A N 1
ATOM 1099 C CA . HIS A 1 130 ? 16.414 -1.849 -4.281 1.00 92.69 130 HIS A CA 1
ATOM 1100 C C . HIS A 1 130 ? 16.424 -2.624 -5.615 1.00 92.69 130 HIS A C 1
ATOM 1102 O O . HIS A 1 130 ? 15.654 -2.310 -6.519 1.00 92.69 130 HIS A O 1
ATOM 1108 N N . HIS A 1 131 ? 17.239 -3.680 -5.724 1.00 91.31 131 HIS A N 1
ATOM 1109 C CA . HIS A 1 131 ? 17.342 -4.493 -6.940 1.00 91.31 131 HIS A CA 1
ATOM 1110 C C . HIS A 1 131 ? 16.138 -5.423 -7.171 1.00 91.31 131 HIS A C 1
ATOM 1112 O O . HIS A 1 131 ? 15.894 -5.829 -8.305 1.00 91.31 131 HIS A O 1
ATOM 1118 N N . GLU A 1 132 ? 15.378 -5.759 -6.124 1.00 94.25 132 GLU A N 1
ATOM 1119 C CA . GLU A 1 132 ? 14.207 -6.640 -6.224 1.00 94.25 132 GLU A CA 1
ATOM 1120 C C . GLU A 1 132 ? 12.957 -5.896 -6.690 1.00 94.25 132 GLU A C 1
ATOM 1122 O O . GLU A 1 132 ? 12.067 -6.509 -7.285 1.00 94.25 132 GLU A O 1
ATOM 1127 N N . ILE A 1 133 ? 12.885 -4.581 -6.449 1.00 94.62 133 ILE A N 1
ATOM 1128 C CA . ILE A 1 133 ? 11.722 -3.748 -6.784 1.00 94.62 133 ILE A CA 1
ATOM 1129 C C . ILE A 1 133 ? 11.321 -3.930 -8.260 1.00 94.62 133 ILE A C 1
ATOM 1131 O O . ILE A 1 133 ? 10.171 -4.294 -8.517 1.00 94.62 133 ILE A O 1
ATOM 1135 N N . PRO A 1 134 ? 12.225 -3.808 -9.252 1.00 91.62 134 PRO A N 1
ATOM 1136 C CA . PRO A 1 134 ? 11.842 -3.973 -10.651 1.00 91.62 134 PRO A CA 1
ATOM 1137 C C . PRO A 1 134 ? 11.566 -5.434 -11.049 1.00 91.62 134 PRO A C 1
ATOM 1139 O O . PRO A 1 134 ? 11.053 -5.688 -12.138 1.00 91.62 134 PRO A O 1
ATOM 1142 N N . LEU A 1 135 ? 11.930 -6.416 -10.213 1.00 90.44 135 LEU A N 1
ATOM 1143 C CA . LEU A 1 135 ? 11.638 -7.839 -10.440 1.00 90.44 135 LEU A CA 1
ATOM 1144 C C . LEU A 1 135 ? 10.232 -8.211 -9.952 1.00 90.44 135 LEU A C 1
ATOM 1146 O O . LEU A 1 135 ? 9.551 -9.022 -10.576 1.00 90.44 135 LEU A O 1
ATOM 1150 N N . ARG A 1 136 ? 9.812 -7.634 -8.821 1.00 92.88 136 ARG A N 1
ATOM 1151 C CA . ARG A 1 136 ? 8.596 -8.034 -8.099 1.00 92.88 136 ARG A CA 1
ATOM 1152 C C . ARG A 1 136 ? 7.418 -7.094 -8.325 1.00 92.88 136 ARG A C 1
ATOM 1154 O O . ARG A 1 136 ? 6.276 -7.544 -8.266 1.00 92.88 136 ARG A O 1
ATOM 1161 N N . ILE A 1 137 ? 7.661 -5.809 -8.591 1.00 93.62 137 ILE A N 1
ATOM 1162 C CA . ILE A 1 137 ? 6.577 -4.841 -8.743 1.00 93.62 137 ILE A CA 1
ATOM 1163 C C . ILE A 1 137 ? 5.883 -4.986 -10.100 1.00 93.62 137 ILE A C 1
ATOM 1165 O O . ILE A 1 137 ? 6.441 -4.726 -11.165 1.00 93.62 137 ILE A O 1
ATOM 1169 N N . ASN A 1 138 ? 4.607 -5.350 -10.034 1.00 91.50 138 ASN A N 1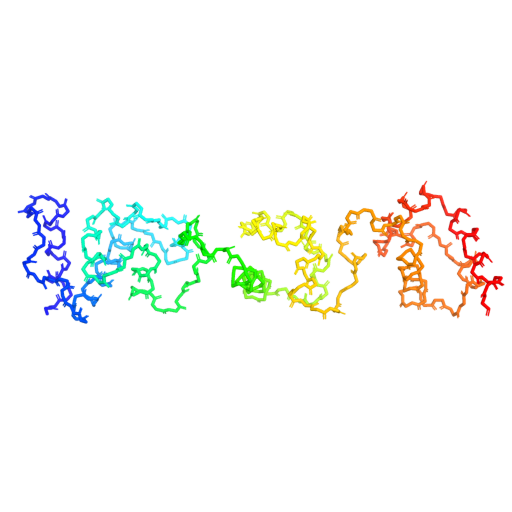
ATOM 1170 C CA . ASN A 1 138 ? 3.670 -5.433 -11.149 1.00 91.50 138 ASN A CA 1
ATOM 1171 C C . ASN A 1 138 ? 2.229 -5.316 -10.602 1.00 91.50 138 ASN A C 1
ATOM 1173 O O . ASN A 1 138 ? 2.024 -5.192 -9.395 1.00 91.50 138 ASN A O 1
ATOM 1177 N N . HIS A 1 139 ? 1.202 -5.374 -11.457 1.00 91.75 139 HIS A N 1
ATOM 1178 C CA . HIS A 1 139 ? -0.193 -5.303 -10.988 1.00 91.75 139 HIS A CA 1
ATOM 1179 C C . HIS A 1 139 ? -0.576 -6.423 -10.005 1.00 91.75 139 HIS A C 1
ATOM 1181 O O . HIS A 1 139 ? -1.420 -6.197 -9.136 1.00 91.75 139 HIS A O 1
ATOM 1187 N N . HIS A 1 140 ? 0.033 -7.611 -10.116 1.00 93.44 140 HIS A N 1
ATOM 1188 C CA . HIS A 1 140 ? -0.222 -8.721 -9.198 1.00 93.44 140 HIS A CA 1
ATOM 1189 C C . HIS A 1 140 ? 0.248 -8.386 -7.782 1.00 93.44 140 HIS A C 1
ATOM 1191 O O . HIS A 1 140 ? -0.536 -8.552 -6.854 1.00 93.44 140 HIS A O 1
ATOM 1197 N N . PHE A 1 141 ? 1.442 -7.802 -7.629 1.00 95.25 141 PHE A N 1
ATOM 1198 C CA . PHE A 1 141 ? 1.939 -7.311 -6.340 1.00 95.25 141 PHE A CA 1
ATOM 1199 C C . PHE A 1 141 ? 0.936 -6.358 -5.670 1.00 95.25 141 PHE A C 1
ATOM 1201 O O . PHE A 1 141 ? 0.523 -6.566 -4.532 1.00 95.25 141 PHE A O 1
ATOM 1208 N N . PHE A 1 142 ? 0.453 -5.337 -6.388 1.00 94.69 142 PHE A N 1
ATOM 1209 C CA . PHE A 1 142 ? -0.519 -4.400 -5.810 1.00 94.69 142 PHE A CA 1
ATOM 1210 C C . PHE A 1 142 ? -1.846 -5.077 -5.444 1.00 94.69 142 PHE A C 1
ATOM 1212 O O . PHE A 1 142 ? -2.476 -4.692 -4.462 1.00 94.69 142 PHE A O 1
ATOM 1219 N N . LYS A 1 143 ? -2.279 -6.090 -6.202 1.00 92.62 143 LYS A N 1
ATOM 1220 C CA . LYS A 1 143 ? -3.482 -6.870 -5.883 1.00 92.62 143 LYS A CA 1
ATOM 1221 C C . LYS A 1 143 ? -3.290 -7.730 -4.633 1.00 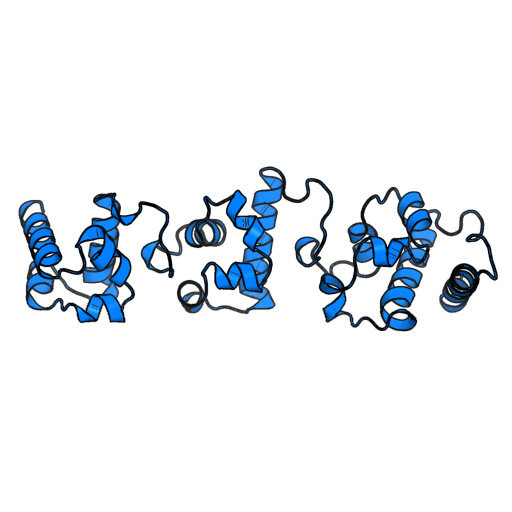92.62 143 LYS A C 1
ATOM 1223 O O . LYS A 1 143 ? -4.167 -7.733 -3.772 1.00 92.62 143 LYS A O 1
ATOM 1228 N N . GLU A 1 144 ? -2.159 -8.423 -4.531 1.00 92.19 144 GLU A N 1
ATOM 1229 C CA . GLU A 1 144 ? -1.782 -9.273 -3.395 1.00 92.19 144 GLU A CA 1
ATOM 1230 C C . GLU A 1 144 ? -1.840 -8.491 -2.076 1.00 92.19 144 GLU A C 1
ATOM 1232 O O . GLU A 1 144 ? -2.480 -8.925 -1.118 1.00 92.19 144 GLU A O 1
ATOM 1237 N N . TYR A 1 145 ? -1.288 -7.276 -2.071 1.00 91.25 145 TYR A N 1
ATOM 1238 C CA . TYR A 1 145 ? -1.263 -6.402 -0.896 1.00 91.25 145 TYR A CA 1
ATOM 1239 C C . TYR A 1 145 ? -2.470 -5.459 -0.780 1.00 91.25 145 TYR A C 1
ATOM 1241 O O . TYR A 1 145 ? -2.463 -4.559 0.055 1.00 91.25 145 TYR A O 1
ATOM 1249 N N . ARG A 1 146 ? -3.530 -5.659 -1.581 1.00 89.25 146 ARG A N 1
ATOM 1250 C CA . ARG A 1 146 ? -4.774 -4.852 -1.567 1.00 89.25 146 ARG A CA 1
ATOM 1251 C C . ARG A 1 146 ? -4.556 -3.353 -1.807 1.00 89.25 146 ARG A C 1
ATOM 1253 O O . ARG A 1 146 ? -5.361 -2.517 -1.406 1.00 89.25 146 ARG A O 1
ATOM 1260 N N . LEU A 1 147 ? -3.493 -3.018 -2.525 1.00 93.31 147 LEU A N 1
ATOM 1261 C CA . LEU A 1 147 ? -3.117 -1.665 -2.910 1.00 93.31 147 LEU A CA 1
ATOM 1262 C C . LEU A 1 147 ? -3.584 -1.302 -4.325 1.00 93.31 147 LEU A C 1
ATOM 1264 O O . LEU A 1 147 ? -3.231 -0.240 -4.814 1.00 93.31 147 LEU A O 1
ATOM 1268 N N . SER A 1 148 ? -4.402 -2.117 -5.002 1.00 92.25 148 SER A N 1
ATOM 1269 C CA . SER A 1 148 ? -4.880 -1.805 -6.364 1.00 92.25 148 SER A CA 1
ATOM 1270 C C . SER A 1 148 ? -5.565 -0.436 -6.481 1.00 92.25 148 SER A C 1
ATOM 1272 O O . SER A 1 148 ? -5.487 0.197 -7.526 1.00 92.25 148 SER A O 1
ATOM 1274 N N . GLY A 1 149 ? -6.190 0.064 -5.410 1.00 90.50 149 GLY A N 1
ATOM 1275 C CA . GLY A 1 149 ? -6.825 1.386 -5.410 1.00 90.50 149 GLY A CA 1
ATOM 1276 C C . GLY A 1 149 ? -5.860 2.559 -5.623 1.00 90.50 149 GLY A C 1
ATOM 1277 O O . GLY A 1 149 ? -6.307 3.632 -6.026 1.00 90.50 149 GLY A O 1
ATOM 1278 N N . VAL A 1 150 ? -4.549 2.382 -5.400 1.00 94.50 150 VAL A N 1
ATOM 1279 C CA . VAL A 1 150 ? -3.569 3.466 -5.595 1.00 94.50 150 VAL A CA 1
ATOM 1280 C C . VAL A 1 150 ? -3.480 3.901 -7.057 1.00 94.50 150 VAL A C 1
ATOM 1282 O O . VAL A 1 150 ? -3.196 5.065 -7.324 1.00 94.50 150 VAL A O 1
ATOM 1285 N N . PHE A 1 151 ? -3.780 3.007 -8.003 1.00 92.50 151 PHE A N 1
ATOM 1286 C CA . PHE A 1 151 ? -3.681 3.281 -9.437 1.00 92.50 151 PHE A CA 1
ATOM 1287 C C . PHE A 1 151 ? -4.541 4.455 -9.912 1.00 92.50 151 PHE A C 1
ATOM 1289 O O . PHE A 1 151 ? -4.130 5.160 -10.836 1.00 92.50 151 PHE A O 1
ATOM 1296 N N . HIS A 1 152 ? -5.630 4.761 -9.198 1.00 91.50 152 HIS A N 1
ATOM 1297 C CA . HIS A 1 152 ? -6.471 5.933 -9.449 1.00 91.50 152 HIS A CA 1
ATOM 1298 C C . HIS A 1 152 ? -5.685 7.259 -9.448 1.00 91.50 152 HIS A C 1
ATOM 1300 O O . HIS A 1 152 ? -6.066 8.206 -10.132 1.00 91.50 152 HIS A O 1
ATOM 1306 N N . PHE A 1 153 ? -4.576 7.341 -8.705 1.00 93.06 153 PHE A N 1
ATOM 1307 C CA . PHE A 1 153 ? -3.723 8.534 -8.657 1.00 93.06 153 PHE A CA 1
ATOM 1308 C C . PHE A 1 153 ? -2.558 8.520 -9.652 1.00 93.06 153 PHE A C 1
ATOM 1310 O O . PHE A 1 153 ? -1.900 9.548 -9.828 1.00 93.06 153 PHE A O 1
ATOM 1317 N N . PHE A 1 154 ? -2.258 7.361 -10.236 1.00 92.75 154 PHE A N 1
ATOM 1318 C CA . PHE A 1 154 ? -1.000 7.077 -10.931 1.00 92.75 154 PHE A CA 1
ATOM 1319 C C . PHE A 1 154 ? -1.247 6.423 -12.295 1.00 92.75 154 PHE A C 1
ATOM 1321 O O . PHE A 1 154 ? -0.542 5.488 -12.674 1.00 92.75 154 PHE A O 1
ATOM 1328 N N . GLY A 1 155 ? -2.286 6.887 -13.001 1.00 86.75 155 GLY A N 1
ATOM 1329 C CA . GLY A 1 155 ? -2.508 6.593 -14.420 1.00 86.75 155 GLY A CA 1
ATOM 1330 C C . GLY A 1 155 ? -2.514 5.105 -14.771 1.00 86.75 155 GLY A C 1
ATOM 1331 O O . GLY A 1 155 ? -2.014 4.741 -15.833 1.00 86.75 155 GLY A O 1
ATOM 1332 N N . GLU A 1 156 ? -3.010 4.250 -13.867 1.00 88.50 156 GLU A N 1
ATOM 1333 C CA . GLU A 1 156 ? -3.023 2.787 -14.031 1.00 88.50 156 GLU A CA 1
ATOM 1334 C C . GLU A 1 156 ? -1.638 2.159 -14.296 1.00 88.50 156 GLU A C 1
ATOM 1336 O O . GLU A 1 156 ? -1.529 1.099 -14.908 1.00 88.50 156 GLU A O 1
ATOM 1341 N N . SER A 1 157 ? -0.555 2.788 -13.823 1.00 90.12 157 SER A N 1
ATOM 1342 C CA . SER A 1 157 ? 0.816 2.352 -14.101 1.00 90.12 157 SER A CA 1
ATOM 1343 C C . SER A 1 157 ? 1.589 1.983 -12.826 1.00 90.12 157 SER A C 1
ATOM 1345 O O . SER A 1 157 ? 1.873 2.863 -12.008 1.00 90.12 157 SER A O 1
ATOM 1347 N N . PRO A 1 158 ? 2.035 0.716 -12.671 1.00 93.00 158 PRO A N 1
ATOM 1348 C CA . PRO A 1 158 ? 2.954 0.305 -11.606 1.00 93.00 158 PRO A CA 1
ATOM 1349 C C . PRO A 1 158 ? 4.212 1.173 -11.538 1.00 93.00 158 PRO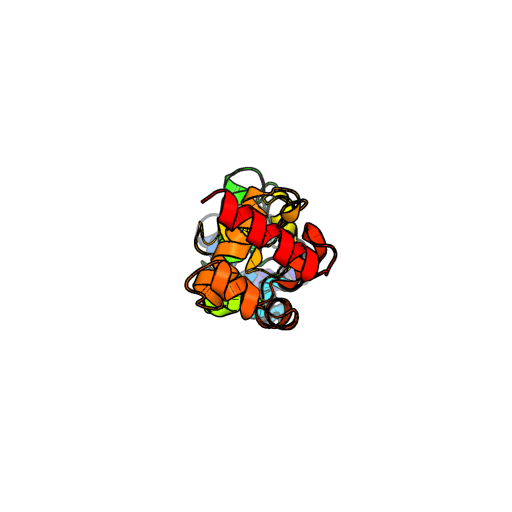 A C 1
ATOM 1351 O O . PRO A 1 158 ? 4.641 1.546 -10.448 1.00 93.00 158 PRO A O 1
ATOM 1354 N N . TYR A 1 159 ? 4.759 1.558 -12.695 1.00 93.12 159 TYR A N 1
ATOM 1355 C CA . TYR A 1 159 ? 5.899 2.465 -12.759 1.00 93.12 159 TYR A CA 1
ATOM 1356 C C . TYR A 1 159 ? 5.593 3.831 -12.147 1.00 93.12 159 TYR A C 1
ATOM 1358 O O . TYR A 1 159 ? 6.378 4.310 -11.336 1.00 93.12 159 TYR A O 1
ATOM 1366 N N . GLN A 1 160 ? 4.459 4.454 -12.480 1.00 93.94 160 GLN A N 1
ATOM 1367 C CA . GLN A 1 160 ? 4.133 5.774 -11.931 1.00 93.94 160 GLN A CA 1
ATOM 1368 C C . GLN A 1 160 ? 3.980 5.742 -10.407 1.00 93.94 160 GLN A C 1
ATOM 1370 O O . GLN A 1 160 ? 4.381 6.694 -9.739 1.00 93.94 160 GLN A O 1
ATOM 1375 N N . VAL A 1 161 ? 3.467 4.639 -9.852 1.00 95.88 161 VAL A N 1
ATOM 1376 C CA . VAL A 1 161 ? 3.428 4.436 -8.399 1.00 95.88 161 VAL A CA 1
ATOM 1377 C C . VAL A 1 161 ? 4.847 4.371 -7.829 1.00 95.88 161 VAL A C 1
ATOM 1379 O O . VAL A 1 161 ? 5.167 5.102 -6.896 1.00 95.88 161 VAL A O 1
ATOM 1382 N N . ILE A 1 162 ? 5.720 3.538 -8.401 1.00 96.31 162 ILE A N 1
ATOM 1383 C CA . ILE A 1 162 ? 7.097 3.371 -7.913 1.00 96.31 162 ILE A CA 1
ATOM 1384 C C . ILE A 1 162 ? 7.927 4.638 -8.073 1.00 96.31 162 ILE A C 1
ATOM 1386 O O . ILE A 1 162 ? 8.642 4.994 -7.146 1.00 96.31 162 ILE A O 1
ATOM 1390 N N . ASN A 1 163 ? 7.784 5.370 -9.172 1.00 95.62 163 ASN A N 1
ATOM 1391 C CA . ASN A 1 163 ? 8.451 6.654 -9.350 1.00 95.62 163 ASN A CA 1
ATOM 1392 C C . ASN A 1 163 ? 7.924 7.717 -8.369 1.00 95.62 163 ASN A C 1
ATOM 1394 O O . ASN A 1 163 ? 8.655 8.621 -7.991 1.00 95.62 163 ASN A O 1
ATOM 1398 N N . ALA A 1 164 ? 6.677 7.617 -7.900 1.00 96.88 164 ALA A N 1
ATOM 1399 C CA . ALA A 1 164 ? 6.189 8.488 -6.831 1.00 96.88 164 ALA A CA 1
ATOM 1400 C C . ALA A 1 164 ? 6.770 8.120 -5.451 1.00 96.88 164 ALA A C 1
ATOM 1402 O O . ALA A 1 164 ? 6.962 8.999 -4.612 1.00 96.88 164 ALA A O 1
ATOM 1403 N N . VAL A 1 165 ? 7.059 6.836 -5.208 1.00 97.62 165 VAL A N 1
ATOM 1404 C CA . VAL A 1 165 ? 7.692 6.357 -3.966 1.00 97.62 165 VAL A CA 1
ATOM 1405 C C . VAL A 1 165 ? 9.205 6.611 -3.969 1.00 97.62 165 VAL A C 1
ATOM 1407 O O . VAL A 1 165 ? 9.755 7.075 -2.970 1.00 97.62 165 VAL A O 1
ATOM 1410 N N . TYR A 1 166 ? 9.876 6.371 -5.091 1.00 96.88 166 TYR A N 1
ATOM 1411 C CA . TYR A 1 166 ? 11.320 6.514 -5.275 1.00 96.88 166 TYR A CA 1
ATOM 1412 C C . TYR A 1 166 ? 11.615 7.391 -6.505 1.00 96.88 166 TYR A C 1
ATOM 1414 O O . TYR A 1 166 ? 11.995 6.869 -7.557 1.00 96.88 166 TYR A O 1
ATOM 1422 N N . PRO A 1 167 ? 11.425 8.723 -6.402 1.00 96.44 167 PRO A N 1
ATOM 1423 C CA . PRO A 1 167 ? 11.563 9.628 -7.541 1.00 96.44 167 PRO A CA 1
ATOM 1424 C C . PRO A 1 167 ? 12.917 9.519 -8.234 1.00 96.44 167 PRO A C 1
ATOM 1426 O O . PRO A 1 167 ? 13.959 9.698 -7.606 1.00 96.44 167 PRO A O 1
ATOM 1429 N N . GLY A 1 168 ? 12.886 9.232 -9.538 1.00 92.50 168 GLY A N 1
ATOM 1430 C CA . GLY A 1 168 ? 14.067 9.216 -10.404 1.00 92.50 168 GLY A CA 1
ATOM 1431 C C . GLY A 1 168 ? 15.038 8.055 -10.178 1.00 92.50 168 GLY A C 1
ATOM 1432 O O . GLY A 1 168 ? 16.079 8.022 -10.825 1.00 92.50 168 GLY A O 1
ATOM 1433 N N . GLN A 1 169 ? 14.724 7.105 -9.291 1.00 94.81 169 GLN A N 1
ATOM 1434 C CA . GLN A 1 169 ? 15.623 5.979 -9.004 1.00 94.81 169 GLN A CA 1
ATOM 1435 C C . GLN A 1 169 ? 15.453 4.806 -9.974 1.00 94.81 169 GLN A C 1
ATOM 1437 O O . GLN A 1 169 ? 16.353 3.985 -10.101 1.00 94.81 169 GLN A O 1
ATOM 1442 N N . PHE A 1 170 ? 14.308 4.732 -10.656 1.00 92.19 170 PHE A N 1
ATOM 1443 C CA . PHE A 1 170 ? 13.989 3.665 -11.599 1.00 92.19 170 PHE A CA 1
ATOM 1444 C C . PHE A 1 170 ? 13.597 4.243 -12.948 1.00 92.19 170 PHE A C 1
ATOM 1446 O O . PHE A 1 170 ? 12.854 5.230 -13.027 1.00 92.19 170 PHE A O 1
ATOM 1453 N N . GLN A 1 171 ? 14.031 3.576 -14.011 1.00 90.19 171 GLN A N 1
ATOM 1454 C CA . GLN A 1 171 ? 13.563 3.860 -15.358 1.00 90.19 171 GLN A CA 1
ATOM 1455 C C . GLN A 1 171 ? 12.285 3.069 -15.673 1.00 90.19 171 GLN A C 1
ATOM 1457 O O . GLN A 1 171 ? 12.101 1.960 -15.160 1.00 90.19 171 GLN A O 1
ATOM 1462 N N . PRO A 1 172 ? 11.396 3.586 -16.542 1.00 89.88 172 PRO A N 1
ATOM 1463 C CA . PRO A 1 172 ? 10.143 2.911 -16.891 1.00 89.88 172 PRO A CA 1
ATOM 1464 C C . PRO A 1 172 ? 10.326 1.463 -17.346 1.00 89.88 172 PRO A C 1
ATOM 1466 O O . PRO A 1 172 ? 9.543 0.593 -16.973 1.00 89.88 172 PRO A O 1
ATOM 1469 N N . TRP A 1 173 ? 11.369 1.209 -18.136 1.00 88.62 173 TRP A N 1
ATOM 1470 C CA . TRP A 1 173 ? 11.669 -0.092 -18.736 1.00 88.62 173 TRP A CA 1
ATOM 1471 C C . TRP A 1 173 ? 12.364 -1.079 -17.797 1.00 88.62 173 TRP A C 1
ATOM 1473 O O . TRP A 1 173 ? 12.573 -2.227 -18.176 1.00 88.62 173 TRP A O 1
ATOM 1483 N N . GLU A 1 174 ? 12.726 -0.664 -16.582 1.00 87.75 174 GLU A N 1
ATOM 1484 C CA . GLU A 1 174 ? 13.281 -1.587 -15.588 1.00 87.75 174 GLU A CA 1
ATOM 1485 C C . GLU A 1 174 ? 12.187 -2.425 -14.912 1.00 87.75 174 GLU A C 1
ATOM 1487 O O . GLU A 1 174 ? 12.471 -3.529 -14.438 1.00 87.75 174 GLU A O 1
ATOM 1492 N N . LEU A 1 175 ? 10.943 -1.932 -14.890 1.00 86.94 175 LEU A N 1
ATOM 1493 C CA . LEU A 1 175 ? 9.785 -2.651 -14.362 1.00 86.94 175 LEU A CA 1
ATOM 1494 C C . LEU A 1 175 ? 9.135 -3.539 -15.428 1.00 86.94 175 LEU A C 1
ATOM 1496 O O . LEU A 1 175 ? 9.291 -3.335 -16.628 1.00 86.94 175 LEU A O 1
ATOM 1500 N N . ALA A 1 176 ? 8.316 -4.490 -14.972 1.00 77.69 176 ALA A N 1
ATOM 1501 C CA . ALA A 1 176 ? 7.604 -5.423 -15.844 1.00 77.69 176 ALA A CA 1
ATOM 1502 C C . ALA A 1 176 ? 6.717 -4.738 -16.903 1.00 77.69 176 ALA A C 1
ATOM 1504 O O . ALA A 1 176 ? 6.548 -5.280 -17.991 1.00 77.69 176 ALA A O 1
ATOM 1505 N N . ASN A 1 177 ? 6.157 -3.563 -16.591 1.00 78.06 177 ASN A N 1
ATOM 1506 C CA . ASN A 1 177 ? 5.282 -2.813 -17.488 1.00 78.06 177 ASN A CA 1
ATOM 1507 C C . ASN A 1 177 ? 5.676 -1.335 -17.526 1.00 78.06 177 ASN A C 1
ATOM 1509 O O . ASN A 1 177 ? 5.717 -0.667 -16.489 1.00 78.06 177 ASN A O 1
ATOM 1513 N N . VAL A 1 178 ? 5.862 -0.816 -18.737 1.00 84.88 178 VAL A N 1
ATOM 1514 C CA . VAL A 1 178 ? 5.963 0.625 -18.999 1.00 84.88 178 VAL A CA 1
ATOM 1515 C C . VAL A 1 178 ? 4.570 1.277 -19.041 1.00 84.88 178 VAL A C 1
ATOM 1517 O O . VAL A 1 178 ? 3.571 0.576 -19.228 1.00 84.88 178 VAL A O 1
ATOM 1520 N N . PRO A 1 179 ? 4.461 2.612 -18.901 1.00 82.81 179 PRO A N 1
ATOM 1521 C CA . PRO A 1 179 ? 3.209 3.332 -19.132 1.00 82.81 179 PRO A CA 1
ATOM 1522 C C . PRO A 1 179 ? 2.596 3.086 -20.523 1.00 82.81 179 PRO A C 1
ATOM 1524 O O . PRO A 1 179 ? 3.274 2.708 -21.481 1.00 82.81 179 PRO A O 1
ATOM 1527 N N . MET A 1 180 ? 1.294 3.349 -20.662 1.00 81.75 180 MET A N 1
ATOM 1528 C CA . MET A 1 180 ? 0.602 3.215 -21.947 1.00 81.75 180 MET A CA 1
ATOM 1529 C C . MET A 1 180 ? 1.234 4.125 -23.015 1.00 81.75 180 MET A C 1
ATOM 1531 O O . MET A 1 180 ? 1.565 5.275 -22.739 1.00 81.75 180 MET A O 1
ATOM 1535 N N . ASN A 1 181 ? 1.385 3.614 -24.244 1.00 87.25 181 ASN A N 1
ATOM 1536 C CA . ASN A 1 181 ? 2.012 4.305 -25.383 1.00 87.25 181 ASN A CA 1
ATOM 1537 C C . ASN A 1 181 ? 3.484 4.723 -25.184 1.00 87.25 181 ASN A C 1
ATOM 1539 O O . ASN A 1 181 ? 4.019 5.425 -26.037 1.00 87.25 181 ASN A O 1
ATOM 1543 N N . TYR A 1 182 ? 4.160 4.264 -24.126 1.00 90.06 182 TYR A N 1
ATOM 1544 C CA . TYR A 1 182 ? 5.532 4.672 -23.809 1.00 90.06 182 TYR A CA 1
ATOM 1545 C C . TYR A 1 182 ? 6.515 4.467 -24.975 1.00 90.06 182 TYR A C 1
ATOM 1547 O O . TYR A 1 182 ? 7.271 5.376 -25.308 1.00 90.06 182 TYR A O 1
ATOM 1555 N N . TRP A 1 183 ? 6.426 3.319 -25.656 1.00 93.06 183 TRP A N 1
ATOM 1556 C CA . TRP A 1 183 ? 7.275 2.963 -26.799 1.00 93.06 183 TRP A CA 1
ATOM 1557 C C . TRP A 1 183 ? 6.905 3.630 -28.129 1.00 93.06 183 TRP A C 1
ATOM 1559 O O . TRP A 1 183 ? 7.630 3.465 -29.101 1.00 93.06 183 TRP A O 1
ATOM 1569 N N . LYS A 1 184 ? 5.800 4.384 -28.195 1.00 91.31 184 LYS A N 1
ATOM 1570 C CA . LYS A 1 184 ? 5.453 5.164 -29.397 1.00 91.31 184 LYS A CA 1
ATOM 1571 C C . LYS A 1 184 ? 6.224 6.480 -29.486 1.00 91.31 184 LYS A C 1
ATOM 1573 O O . LYS A 1 184 ? 6.220 7.108 -30.537 1.00 91.31 184 LYS A O 1
ATOM 1578 N N . ASN A 1 185 ? 6.833 6.915 -28.385 1.00 93.50 185 ASN A N 1
ATOM 1579 C CA . ASN A 1 185 ? 7.649 8.118 -28.340 1.00 93.50 185 ASN A CA 1
ATOM 1580 C C . ASN A 1 185 ? 9.112 7.758 -28.712 1.00 93.50 185 ASN A C 1
ATOM 1582 O O . ASN A 1 185 ? 9.715 6.936 -28.013 1.00 93.50 185 ASN A O 1
ATOM 1586 N N . PRO A 1 186 ? 9.681 8.339 -29.786 1.00 92.56 186 PRO A N 1
ATOM 1587 C CA . PRO A 1 186 ? 11.044 8.038 -30.231 1.00 92.56 186 PRO A CA 1
ATOM 1588 C C . PRO A 1 186 ? 12.128 8.365 -29.199 1.00 92.56 186 PRO A C 1
ATOM 1590 O O . PRO A 1 186 ? 13.096 7.616 -29.080 1.00 92.56 186 PRO A O 1
ATOM 1593 N N . GLU A 1 187 ? 11.965 9.433 -28.415 1.00 93.25 187 GLU A N 1
ATOM 1594 C CA . GLU A 1 187 ? 12.925 9.816 -27.376 1.00 93.25 187 GLU A CA 1
ATOM 1595 C C . GLU A 1 187 ? 12.993 8.765 -26.260 1.00 93.25 187 GLU A C 1
ATOM 1597 O O . GLU A 1 187 ? 14.083 8.417 -25.809 1.00 93.25 187 GLU A O 1
ATOM 1602 N N . ASN A 1 188 ? 11.853 8.195 -25.856 1.00 94.31 188 ASN A N 1
ATOM 1603 C CA . ASN A 1 188 ? 11.796 7.103 -24.882 1.00 94.31 188 ASN A CA 1
ATOM 1604 C C . ASN A 1 188 ? 12.484 5.841 -25.411 1.00 94.31 188 ASN A C 1
ATOM 1606 O O . ASN A 1 188 ? 13.222 5.185 -24.677 1.00 94.31 188 ASN A O 1
ATOM 1610 N N . VAL A 1 189 ? 12.246 5.497 -26.683 1.00 95.44 189 VAL A N 1
ATOM 1611 C CA . VAL A 1 189 ? 12.910 4.358 -27.337 1.00 95.44 189 VAL A CA 1
ATOM 1612 C C . VAL A 1 189 ? 14.419 4.574 -27.351 1.00 95.44 189 VAL A C 1
ATOM 1614 O O . VAL A 1 189 ? 15.161 3.674 -26.959 1.00 95.44 189 VAL A O 1
ATOM 1617 N N . LYS A 1 190 ? 14.866 5.777 -27.730 1.00 95.25 190 LYS A N 1
ATOM 1618 C CA . LYS A 1 190 ? 16.280 6.144 -27.749 1.00 95.25 190 LYS A CA 1
ATOM 1619 C C . LYS A 1 190 ? 16.916 6.046 -26.367 1.00 95.25 190 LYS A C 1
ATOM 1621 O O . LYS A 1 190 ? 17.902 5.338 -26.218 1.00 95.25 190 LYS A O 1
ATOM 1626 N N . GLN A 1 191 ? 16.339 6.685 -25.352 1.00 94.62 191 GLN A N 1
ATOM 1627 C CA . GLN A 1 191 ? 16.877 6.645 -23.987 1.00 94.62 191 GLN A CA 1
ATOM 1628 C C . GLN A 1 191 ? 16.976 5.212 -23.449 1.00 94.62 191 GLN A C 1
ATOM 1630 O O . GLN A 1 191 ? 17.988 4.840 -22.852 1.00 94.62 191 GLN A O 1
ATOM 1635 N N . ALA A 1 192 ? 15.949 4.395 -23.694 1.00 95.12 192 ALA A N 1
ATOM 1636 C CA . ALA A 1 192 ? 15.935 3.005 -23.264 1.00 95.12 192 ALA A CA 1
ATOM 1637 C C . ALA A 1 192 ? 17.010 2.167 -23.965 1.00 95.12 192 ALA A C 1
ATOM 1639 O O . ALA A 1 192 ? 17.705 1.388 -23.310 1.00 95.12 192 ALA A O 1
ATOM 1640 N N . LEU A 1 193 ? 17.152 2.319 -25.286 1.00 96.19 193 LEU A N 1
ATOM 1641 C CA . LEU A 1 193 ? 18.171 1.608 -26.053 1.00 96.19 193 LEU A CA 1
ATOM 1642 C C . LEU A 1 193 ? 19.580 2.080 -25.703 1.00 96.19 193 LEU A C 1
ATOM 1644 O O . LEU A 1 193 ? 20.440 1.235 -25.503 1.00 96.19 193 LEU A O 1
ATOM 1648 N N . ASP A 1 194 ? 19.817 3.377 -25.539 1.00 95.62 194 ASP A N 1
ATOM 1649 C CA . ASP A 1 194 ? 21.139 3.904 -25.183 1.00 95.62 194 ASP A CA 1
ATOM 1650 C C . ASP A 1 194 ? 21.570 3.397 -23.799 1.00 95.62 194 ASP A C 1
ATOM 1652 O O . ASP A 1 194 ? 22.677 2.883 -23.631 1.00 95.62 194 ASP A O 1
ATOM 1656 N N . GLY A 1 195 ? 20.666 3.431 -22.814 1.00 94.06 195 GLY A N 1
ATOM 1657 C CA . GLY A 1 195 ? 20.916 2.833 -21.502 1.00 94.06 195 GLY A CA 1
ATOM 1658 C C . GLY A 1 195 ? 21.186 1.326 -21.586 1.00 94.06 195 GLY A C 1
ATOM 1659 O O . GLY A 1 195 ? 22.110 0.813 -20.955 1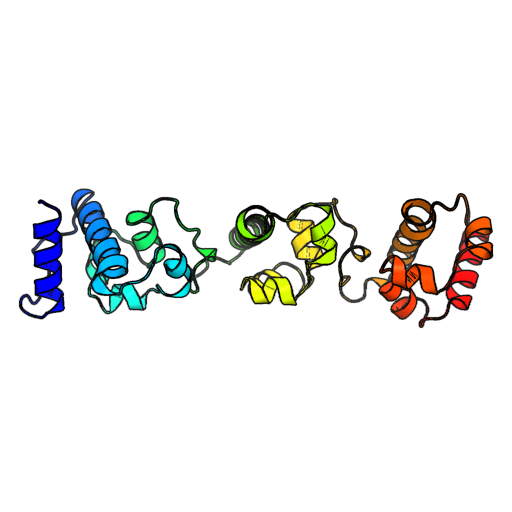.00 94.06 195 GLY A O 1
ATOM 1660 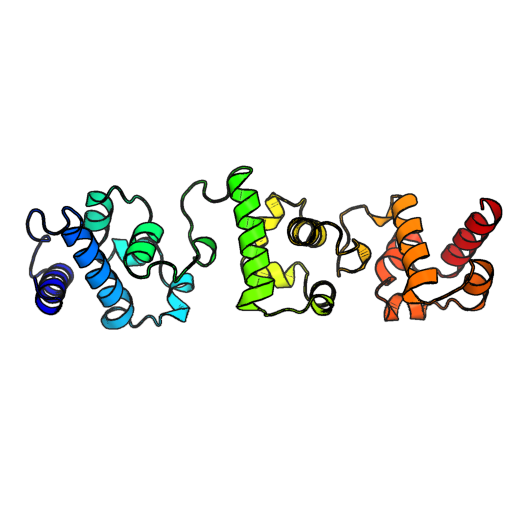N N . PHE A 1 196 ? 20.418 0.597 -22.395 1.00 95.50 196 PHE A N 1
ATOM 1661 C CA . PHE A 1 196 ? 20.607 -0.840 -22.582 1.00 95.50 196 PHE A CA 1
ATOM 1662 C C . PHE A 1 196 ? 21.944 -1.185 -23.255 1.00 95.50 196 PHE A C 1
ATOM 1664 O O . PHE A 1 196 ? 22.698 -2.003 -22.727 1.00 95.50 196 PHE A O 1
ATOM 1671 N N . LEU A 1 197 ? 22.261 -0.551 -24.382 1.00 96.50 197 LEU A N 1
ATOM 1672 C CA . LEU A 1 197 ? 23.457 -0.831 -25.174 1.00 96.50 197 LEU A CA 1
ATOM 1673 C C . LEU A 1 197 ? 24.732 -0.427 -24.432 1.00 96.50 197 LEU A C 1
ATOM 1675 O O . LEU A 1 197 ? 25.678 -1.208 -24.354 1.00 96.50 197 LEU A O 1
ATOM 1679 N N . PHE A 1 198 ? 24.755 0.772 -23.853 1.00 96.06 198 PHE A N 1
ATOM 1680 C CA . PHE A 1 198 ? 25.990 1.338 -23.316 1.00 96.06 198 PHE A CA 1
ATOM 1681 C C . PHE A 1 198 ? 26.168 1.066 -21.824 1.00 96.06 198 PHE A C 1
ATOM 1683 O O . PHE A 1 198 ? 27.277 0.790 -21.383 1.00 96.06 198 PHE A O 1
ATOM 1690 N N . GLN A 1 199 ? 25.093 1.083 -21.029 1.00 92.62 199 GLN A N 1
ATOM 1691 C CA . GLN A 1 199 ? 25.211 0.889 -19.577 1.00 92.62 199 GLN A CA 1
ATOM 1692 C C . GLN A 1 199 ? 25.027 -0.573 -19.162 1.00 92.62 199 GLN A C 1
ATOM 1694 O O . GLN A 1 199 ? 25.718 -1.034 -18.256 1.00 92.62 199 GLN A O 1
ATOM 1699 N N . LYS A 1 200 ? 24.094 -1.314 -19.783 1.00 91.56 200 LYS A N 1
ATOM 1700 C CA . LYS A 1 200 ? 23.823 -2.716 -19.403 1.00 91.56 200 LYS A CA 1
ATOM 1701 C C . LYS A 1 200 ? 24.697 -3.714 -20.169 1.00 91.56 200 LYS A C 1
ATOM 1703 O O . LYS A 1 200 ? 25.210 -4.643 -19.551 1.00 91.56 200 LYS A O 1
ATOM 1708 N N . LEU A 1 201 ? 24.860 -3.534 -21.483 1.00 95.25 201 LEU A N 1
ATOM 1709 C CA . LEU A 1 201 ? 25.720 -4.388 -22.317 1.00 95.25 201 LEU A CA 1
ATOM 1710 C C . LEU A 1 201 ? 27.173 -3.903 -22.386 1.00 95.25 201 LEU A C 1
ATOM 1712 O O . LEU A 1 201 ? 28.054 -4.693 -22.720 1.00 95.25 201 LEU A O 1
ATOM 1716 N N . GLY A 1 202 ? 27.437 -2.643 -22.032 1.00 96.06 202 GLY A N 1
ATOM 1717 C CA . GLY A 1 202 ? 28.795 -2.104 -21.959 1.00 96.06 202 GLY A CA 1
ATOM 1718 C C . GLY A 1 202 ? 29.444 -1.862 -23.320 1.00 96.06 202 GLY A C 1
ATOM 1719 O O . GLY A 1 202 ? 30.670 -1.864 -23.406 1.00 96.06 202 GLY A O 1
ATOM 1720 N N . PHE A 1 203 ? 28.658 -1.691 -24.387 1.00 97.06 203 PHE A N 1
ATOM 1721 C CA . PHE A 1 203 ? 29.214 -1.307 -25.681 1.00 97.06 203 PHE A CA 1
ATOM 1722 C C . PHE A 1 203 ? 29.781 0.114 -25.615 1.00 97.06 203 PHE A C 1
ATOM 1724 O O . PHE A 1 203 ? 29.254 0.985 -24.926 1.00 97.06 203 PHE A O 1
ATOM 1731 N N . SER A 1 204 ? 30.870 0.342 -26.336 1.00 95.31 204 SER A N 1
ATOM 1732 C CA . SER A 1 204 ? 31.562 1.629 -26.405 1.00 95.31 204 SER A CA 1
ATOM 1733 C C . SER A 1 204 ? 30.983 2.554 -27.476 1.00 95.31 204 SER A C 1
ATOM 1735 O O . SER A 1 204 ? 31.127 3.770 -27.369 1.00 95.31 204 SER A O 1
ATOM 1737 N N . SER A 1 205 ? 30.308 2.001 -28.490 1.00 95.56 205 SER A N 1
ATOM 1738 C CA . SER A 1 205 ? 29.696 2.774 -29.571 1.00 95.56 205 SER A CA 1
ATOM 1739 C C . SER A 1 205 ? 28.546 2.028 -30.261 1.00 95.56 205 SER A C 1
ATOM 1741 O O . SER A 1 205 ? 28.317 0.834 -30.032 1.00 95.56 205 SER A O 1
ATOM 1743 N N . TYR A 1 206 ? 27.812 2.730 -31.128 1.00 96.19 206 TYR A N 1
ATOM 1744 C CA . TYR A 1 206 ? 26.778 2.125 -31.971 1.00 96.19 206 TYR A CA 1
ATOM 1745 C C . TYR A 1 206 ? 27.354 1.134 -32.994 1.00 96.19 206 TYR A C 1
ATOM 1747 O O . TYR A 1 206 ? 26.718 0.124 -33.292 1.00 96.19 206 TYR A O 1
ATOM 1755 N N . GLU A 1 207 ? 28.568 1.365 -33.495 1.00 95.06 207 GLU A N 1
ATOM 1756 C CA . GLU A 1 207 ? 29.255 0.468 -34.433 1.00 95.06 207 GLU A CA 1
ATOM 1757 C C . GLU A 1 207 ? 29.566 -0.873 -33.766 1.00 95.06 207 GLU A C 1
ATOM 1759 O O . GLU A 1 207 ? 29.333 -1.930 -34.352 1.00 95.06 207 GLU A O 1
ATOM 1764 N N . GLU A 1 208 ? 30.029 -0.845 -32.513 1.00 95.94 208 GLU A N 1
ATOM 1765 C CA . GLU A 1 208 ? 30.217 -2.064 -31.729 1.00 95.94 208 GLU A CA 1
ATOM 1766 C C . GLU A 1 208 ? 28.882 -2.785 -31.491 1.00 95.94 208 GLU A C 1
ATOM 1768 O O . GLU A 1 208 ? 28.801 -4.008 -31.663 1.00 95.94 208 GLU A O 1
ATOM 1773 N N . ALA A 1 209 ? 27.826 -2.036 -31.157 1.00 96.31 209 ALA A N 1
ATOM 1774 C CA . ALA A 1 209 ? 26.491 -2.590 -30.960 1.00 96.31 209 ALA A CA 1
ATOM 1775 C C . ALA A 1 209 ? 25.967 -3.296 -32.223 1.00 96.31 209 ALA A C 1
ATOM 1777 O O . ALA A 1 209 ? 25.445 -4.403 -32.118 1.00 96.31 209 ALA A O 1
ATOM 1778 N N . LEU A 1 210 ? 26.161 -2.726 -33.419 1.00 95.56 210 LEU A N 1
ATOM 1779 C CA . LEU A 1 210 ? 25.747 -3.342 -34.691 1.00 95.56 210 LEU A CA 1
ATOM 1780 C C . LEU A 1 210 ? 26.384 -4.712 -34.944 1.00 95.56 210 LEU A C 1
ATOM 1782 O O . LEU A 1 210 ? 25.785 -5.550 -35.620 1.00 95.56 210 LEU A O 1
ATOM 1786 N N . VAL A 1 211 ? 27.599 -4.928 -34.440 1.00 95.94 211 VAL A N 1
ATOM 1787 C CA . VAL A 1 211 ? 28.339 -6.182 -34.622 1.00 95.94 211 VAL A CA 1
ATOM 1788 C C . VAL A 1 211 ? 27.974 -7.203 -33.547 1.00 95.94 211 VAL A C 1
ATOM 1790 O O . VAL A 1 211 ? 27.849 -8.392 -33.843 1.00 95.94 211 VAL A O 1
ATOM 1793 N N . LYS A 1 212 ? 27.838 -6.762 -32.291 1.00 97.12 212 LYS A N 1
ATOM 1794 C CA . LYS A 1 212 ? 27.763 -7.663 -31.131 1.00 97.12 212 LYS A CA 1
ATOM 1795 C C . LYS A 1 212 ? 26.349 -7.934 -30.625 1.00 97.12 212 LYS A C 1
ATOM 1797 O O . LYS A 1 212 ? 26.151 -8.981 -30.007 1.00 97.12 212 LYS A O 1
ATOM 1802 N N . LEU A 1 213 ? 25.392 -7.035 -30.865 1.00 97.31 213 LEU A N 1
ATOM 1803 C CA . LEU A 1 213 ? 24.034 -7.136 -30.331 1.00 97.31 213 LEU A CA 1
ATOM 1804 C C . LEU A 1 213 ? 23.301 -8.360 -30.888 1.00 97.31 213 LEU A C 1
ATOM 1806 O O . LEU A 1 213 ? 23.215 -8.580 -32.098 1.00 97.31 213 LEU A O 1
ATOM 1810 N N . LYS A 1 214 ? 22.706 -9.144 -29.992 1.00 96.56 214 LYS A N 1
ATOM 1811 C CA . LYS A 1 214 ? 21.906 -10.320 -30.326 1.00 96.56 214 LYS A CA 1
ATOM 1812 C C . LYS A 1 214 ? 20.475 -10.132 -29.862 1.00 96.56 214 LYS A C 1
ATOM 1814 O O . LYS A 1 214 ? 20.177 -9.504 -28.852 1.00 96.56 214 LYS A O 1
ATOM 1819 N N . ARG A 1 215 ? 19.555 -10.798 -30.562 1.00 95.00 215 ARG A N 1
ATOM 1820 C CA . ARG A 1 215 ? 18.138 -10.829 -30.177 1.00 95.00 215 ARG A CA 1
ATOM 1821 C C . ARG A 1 215 ? 17.939 -11.333 -28.742 1.00 95.00 215 ARG A C 1
ATOM 1823 O O . ARG A 1 215 ? 17.080 -10.810 -28.042 1.00 95.00 215 ARG A O 1
ATOM 1830 N N . ASN A 1 216 ? 18.721 -12.325 -28.312 1.00 95.75 216 ASN A N 1
ATOM 1831 C CA . ASN A 1 216 ? 18.606 -12.913 -26.974 1.00 95.75 216 ASN A CA 1
ATOM 1832 C C . ASN A 1 216 ? 18.951 -11.925 -25.852 1.00 95.75 216 ASN A C 1
ATOM 1834 O O . ASN A 1 216 ? 18.379 -12.044 -24.768 1.00 95.75 216 ASN A O 1
ATOM 1838 N N . ASP A 1 217 ? 19.785 -10.918 -26.122 1.00 95.81 217 ASP A N 1
ATOM 1839 C CA . ASP A 1 217 ? 20.167 -9.910 -25.129 1.00 95.81 217 ASP A CA 1
ATOM 1840 C C . ASP A 1 217 ? 18.927 -9.143 -24.637 1.00 95.81 217 ASP A C 1
ATOM 1842 O O . ASP A 1 217 ? 18.758 -8.910 -23.442 1.00 95.81 217 ASP A O 1
ATOM 1846 N N . PHE A 1 218 ? 17.971 -8.848 -25.525 1.00 94.81 218 PHE A N 1
ATOM 1847 C CA . PHE A 1 218 ? 16.722 -8.179 -25.144 1.00 94.81 218 PHE A CA 1
ATOM 1848 C C . PHE A 1 218 ? 15.894 -8.983 -24.138 1.00 94.81 218 PHE A C 1
ATOM 1850 O O . PHE A 1 218 ? 15.245 -8.403 -23.272 1.00 94.81 218 PHE A O 1
ATOM 1857 N N . PHE A 1 219 ? 15.903 -10.311 -24.224 1.00 91.56 219 PHE A N 1
ATOM 1858 C CA . PHE A 1 219 ? 15.164 -11.158 -23.287 1.00 91.56 219 PHE A CA 1
ATOM 1859 C C . PHE A 1 219 ? 15.917 -11.302 -21.967 1.00 91.56 219 PHE A C 1
ATOM 1861 O O . PHE A 1 219 ? 15.317 -11.149 -20.904 1.00 91.56 219 PHE A O 1
ATOM 1868 N N . GLN A 1 220 ? 17.234 -11.516 -22.033 1.00 90.75 220 GLN A N 1
ATOM 1869 C CA . GLN A 1 220 ? 18.091 -11.651 -20.856 1.00 90.75 220 GLN A CA 1
ATOM 1870 C C . GLN A 1 220 ? 18.052 -10.399 -19.969 1.00 90.75 220 GLN A C 1
ATOM 1872 O O . GLN A 1 220 ? 17.995 -10.509 -18.746 1.00 90.75 220 GLN A O 1
ATOM 1877 N N . TYR A 1 221 ? 18.020 -9.215 -20.580 1.00 89.69 221 TYR A N 1
ATOM 1878 C CA . TYR A 1 221 ? 18.013 -7.933 -19.874 1.00 89.69 221 TYR A CA 1
ATOM 1879 C C . TYR A 1 221 ? 16.616 -7.304 -19.751 1.00 89.69 221 TYR A C 1
ATOM 1881 O O . TYR A 1 221 ? 16.502 -6.151 -19.345 1.00 89.69 221 TYR A O 1
ATOM 1889 N N . ARG A 1 222 ? 15.545 -8.056 -20.057 1.00 88.06 222 ARG A N 1
ATOM 1890 C CA . ARG A 1 222 ? 14.133 -7.624 -19.937 1.00 88.06 222 ARG A CA 1
ATOM 1891 C C . ARG A 1 222 ? 13.765 -6.385 -20.766 1.00 88.06 222 ARG A C 1
ATOM 1893 O O . ARG A 1 222 ? 12.806 -5.683 -20.473 1.00 88.06 222 ARG A O 1
ATOM 1900 N N . MET A 1 223 ? 14.468 -6.184 -21.873 1.00 92.50 223 MET A N 1
ATOM 1901 C CA . MET A 1 223 ? 14.189 -5.176 -22.897 1.00 92.50 223 MET A CA 1
ATOM 1902 C C . MET A 1 223 ? 13.289 -5.720 -24.025 1.00 92.50 223 MET A C 1
ATOM 1904 O O . MET A 1 223 ? 13.145 -5.100 -25.078 1.00 92.50 223 MET A O 1
ATOM 1908 N N . SER A 1 224 ? 12.649 -6.879 -23.842 1.00 91.81 224 SER A N 1
ATOM 1909 C CA . SER A 1 224 ? 11.757 -7.469 -24.850 1.00 91.81 224 SER A CA 1
ATOM 1910 C C . SER A 1 224 ? 10.575 -6.561 -25.199 1.00 91.81 224 SER A C 1
ATOM 1912 O O . SER A 1 224 ? 10.117 -6.579 -26.338 1.00 91.81 224 SER A O 1
ATOM 1914 N N . GLY A 1 225 ? 10.114 -5.730 -24.256 1.00 91.62 225 GLY A N 1
ATOM 1915 C CA . GLY A 1 225 ? 9.021 -4.784 -24.477 1.00 91.62 225 GLY A CA 1
ATOM 1916 C C . GLY A 1 225 ? 9.328 -3.749 -25.562 1.00 91.62 225 GLY A C 1
ATOM 1917 O O . GLY A 1 225 ? 8.499 -3.547 -26.447 1.00 91.62 225 GLY A O 1
ATOM 1918 N N . VAL A 1 226 ? 10.521 -3.138 -25.550 1.00 94.62 226 VAL A N 1
ATOM 1919 C CA . VAL A 1 226 ? 10.913 -2.178 -26.601 1.00 94.62 226 VAL A CA 1
ATOM 1920 C C . VAL A 1 226 ? 11.104 -2.887 -27.938 1.00 94.62 226 VAL A C 1
ATOM 1922 O O . VAL A 1 226 ? 10.614 -2.415 -28.960 1.00 94.62 226 VAL A O 1
ATOM 1925 N N . LEU A 1 227 ? 11.723 -4.071 -27.930 1.00 95.25 227 LEU A N 1
ATOM 1926 C CA . LEU A 1 227 ? 11.913 -4.873 -29.136 1.00 95.25 227 LEU A CA 1
ATOM 1927 C C . LEU A 1 227 ? 10.567 -5.242 -29.782 1.00 95.25 227 LEU A C 1
ATOM 1929 O O . LEU A 1 227 ? 10.416 -5.140 -30.997 1.00 95.25 227 LEU A O 1
ATOM 1933 N N . GLN A 1 228 ? 9.579 -5.643 -28.982 1.00 93.62 228 GLN A N 1
ATOM 1934 C CA . GLN A 1 228 ? 8.253 -6.006 -29.471 1.00 93.62 228 GLN A CA 1
ATOM 1935 C C . GLN A 1 228 ? 7.470 -4.789 -29.964 1.00 93.62 228 GLN A C 1
ATOM 1937 O O . GLN A 1 228 ? 6.925 -4.829 -31.062 1.00 93.62 228 GLN A O 1
ATOM 1942 N N . MET A 1 229 ? 7.399 -3.731 -29.155 1.00 94.56 229 MET A N 1
ATOM 1943 C CA . MET A 1 229 ? 6.454 -2.634 -29.372 1.00 94.56 229 MET A CA 1
ATOM 1944 C C . MET A 1 229 ? 6.981 -1.543 -30.307 1.00 94.56 229 MET A C 1
ATOM 1946 O O . MET A 1 229 ? 6.173 -0.902 -30.970 1.00 94.56 229 MET A O 1
ATOM 1950 N N . ALA A 1 230 ? 8.298 -1.315 -30.353 1.00 94.75 230 ALA A N 1
ATOM 1951 C CA . ALA A 1 230 ? 8.907 -0.310 -31.231 1.00 94.75 230 ALA A CA 1
ATOM 1952 C C . ALA A 1 230 ? 9.493 -0.915 -32.518 1.00 94.75 230 ALA A C 1
ATOM 1954 O O . ALA A 1 230 ? 9.620 -0.216 -33.519 1.00 94.75 230 ALA A O 1
ATOM 1955 N N . PHE A 1 231 ? 9.837 -2.208 -32.512 1.00 96.06 231 PHE A N 1
ATOM 1956 C CA . PHE A 1 231 ? 10.566 -2.850 -33.614 1.00 96.06 231 PHE A CA 1
ATOM 1957 C C . PHE A 1 231 ? 9.913 -4.137 -34.131 1.00 96.06 231 PHE A C 1
ATOM 1959 O O . PHE A 1 231 ? 10.562 -4.911 -34.834 1.00 96.06 231 PHE A O 1
ATOM 1966 N N . ASP A 1 232 ? 8.647 -4.398 -33.795 1.00 94.81 232 ASP A N 1
ATOM 1967 C CA . ASP A 1 232 ? 7.883 -5.581 -34.227 1.00 94.81 232 ASP A CA 1
ATOM 1968 C C . ASP A 1 232 ? 8.610 -6.912 -33.990 1.00 94.81 232 ASP A C 1
ATOM 1970 O O . ASP A 1 232 ? 8.510 -7.860 -34.771 1.00 94.81 232 ASP A O 1
ATOM 1974 N N . SER A 1 233 ? 9.388 -6.995 -32.912 1.00 94.44 233 SER A N 1
ATOM 1975 C CA . SER A 1 233 ? 10.229 -8.149 -32.586 1.00 94.44 233 SER A CA 1
ATOM 1976 C C . SER A 1 233 ? 11.336 -8.465 -33.610 1.00 94.44 233 SER A C 1
ATOM 1978 O O . SER A 1 233 ? 11.839 -9.594 -33.642 1.00 94.44 233 SER A O 1
ATOM 1980 N N . GLN A 1 234 ? 11.737 -7.500 -34.446 1.00 96.25 234 GLN A N 1
ATOM 1981 C CA . GLN A 1 234 ? 12.727 -7.672 -35.514 1.00 96.25 234 GLN A CA 1
ATOM 1982 C C . GLN A 1 234 ? 14.055 -6.979 -35.182 1.00 96.25 234 GLN A C 1
ATOM 1984 O O . GLN A 1 234 ? 14.163 -5.755 -35.226 1.00 96.25 234 GLN A O 1
ATOM 1989 N N . LEU A 1 235 ? 15.111 -7.770 -34.957 1.00 96.19 235 LEU A N 1
ATOM 1990 C CA . LEU A 1 235 ? 16.466 -7.244 -34.723 1.00 96.19 235 LEU A CA 1
ATOM 1991 C C . LEU A 1 235 ? 16.985 -6.415 -35.912 1.00 96.19 235 LEU A C 1
ATOM 1993 O O . LEU A 1 235 ? 17.689 -5.433 -35.717 1.00 96.19 235 LEU A O 1
ATOM 1997 N N . ALA A 1 236 ? 16.585 -6.757 -37.141 1.00 96.88 236 ALA A N 1
ATOM 1998 C CA . ALA A 1 236 ? 16.951 -5.994 -38.334 1.00 96.88 236 ALA A CA 1
ATOM 1999 C C . ALA A 1 236 ? 16.472 -4.532 -38.274 1.00 96.88 236 ALA A C 1
ATOM 2001 O O . ALA A 1 236 ? 17.215 -3.636 -38.671 1.00 96.88 236 ALA A O 1
ATOM 2002 N N . LYS A 1 237 ? 15.273 -4.281 -37.725 1.00 97.31 237 LYS A N 1
ATOM 2003 C CA . LYS A 1 237 ? 14.747 -2.920 -37.535 1.00 97.31 237 LYS A CA 1
ATOM 2004 C C . LYS A 1 237 ? 15.518 -2.160 -36.456 1.00 97.31 237 LYS A C 1
ATOM 2006 O O . LYS A 1 237 ? 15.775 -0.975 -36.623 1.00 97.31 237 LYS A O 1
ATOM 2011 N N . VAL A 1 238 ? 15.958 -2.849 -35.400 1.00 97.00 238 VAL A N 1
ATOM 2012 C CA . VAL A 1 238 ? 16.867 -2.262 -34.401 1.00 97.00 238 VAL A CA 1
ATOM 2013 C C . VAL A 1 238 ? 18.199 -1.880 -35.050 1.00 97.00 238 VAL A C 1
ATOM 2015 O O . VAL A 1 238 ? 18.675 -0.772 -34.848 1.00 97.00 238 VAL A O 1
ATOM 2018 N N . HIS A 1 239 ? 18.794 -2.749 -35.874 1.00 96.69 239 HIS A N 1
ATOM 2019 C CA . HIS A 1 239 ? 20.042 -2.431 -36.580 1.00 96.69 239 HIS A CA 1
ATOM 2020 C C . HIS A 1 239 ? 19.883 -1.257 -37.550 1.00 96.69 239 HIS A C 1
ATOM 2022 O O . HIS A 1 239 ? 20.793 -0.443 -37.675 1.00 96.69 239 HIS A O 1
ATOM 2028 N N . GLN A 1 240 ? 18.742 -1.150 -38.236 1.00 96.31 240 GLN A N 1
ATOM 2029 C CA . GLN A 1 240 ? 18.442 0.022 -39.056 1.00 96.31 240 GLN A CA 1
ATOM 2030 C C . GLN A 1 240 ? 18.402 1.292 -38.199 1.00 96.31 240 GLN A C 1
ATOM 2032 O O . GLN A 1 240 ? 19.095 2.252 -38.519 1.00 96.31 240 GLN A O 1
ATOM 2037 N N . TRP A 1 241 ? 17.673 1.261 -37.082 1.00 96.44 241 TRP A N 1
ATOM 2038 C CA . TRP A 1 241 ? 17.605 2.385 -36.152 1.00 96.44 241 TRP A CA 1
ATOM 2039 C C . TRP A 1 241 ? 18.987 2.786 -35.619 1.00 96.44 241 TRP A C 1
ATOM 2041 O O . TRP A 1 241 ? 19.313 3.968 -35.619 1.00 96.44 241 TRP A O 1
ATOM 2051 N N . ILE A 1 242 ? 19.838 1.822 -35.242 1.00 96.19 242 ILE A N 1
ATOM 2052 C CA . ILE A 1 242 ? 21.211 2.099 -34.787 1.00 96.19 242 ILE A CA 1
ATOM 2053 C C . ILE A 1 242 ? 22.019 2.823 -35.881 1.00 96.19 242 ILE A C 1
ATOM 2055 O O . ILE A 1 242 ? 22.705 3.797 -35.584 1.00 96.19 242 ILE A O 1
ATOM 2059 N N . ARG A 1 243 ? 21.911 2.403 -37.152 1.00 94.94 243 ARG A N 1
ATOM 2060 C CA . ARG A 1 243 ? 22.600 3.077 -38.273 1.00 94.94 243 ARG A CA 1
ATOM 2061 C C . ARG A 1 243 ? 22.150 4.524 -38.447 1.00 94.94 243 ARG A C 1
ATOM 2063 O O . ARG A 1 243 ? 22.977 5.381 -38.736 1.00 94.94 243 ARG A O 1
ATOM 2070 N N . GLU A 1 244 ? 20.860 4.794 -38.270 1.00 93.88 244 GLU A N 1
ATOM 2071 C CA . GLU A 1 244 ? 20.320 6.156 -38.315 1.00 93.88 244 GLU A CA 1
ATOM 2072 C C . GLU A 1 244 ? 20.917 7.018 -37.188 1.00 93.88 244 GLU A C 1
ATOM 2074 O O . GLU A 1 244 ? 21.240 8.182 -37.418 1.00 93.88 244 GLU A O 1
ATOM 2079 N N . GLN A 1 245 ? 21.167 6.449 -36.000 1.00 90.62 245 GLN A N 1
ATOM 2080 C CA . GLN A 1 245 ? 21.820 7.178 -34.905 1.00 90.62 245 GLN A CA 1
ATOM 2081 C C . GLN A 1 245 ? 23.275 7.549 -35.224 1.00 90.62 245 GLN A C 1
ATOM 2083 O O . GLN A 1 245 ? 23.671 8.675 -34.944 1.00 90.62 245 GLN A O 1
ATOM 2088 N N . THR A 1 246 ? 24.049 6.656 -35.853 1.00 83.50 246 THR A N 1
ATOM 2089 C CA . THR A 1 246 ? 25.442 6.934 -36.264 1.00 83.50 246 THR A CA 1
ATOM 2090 C C . THR A 1 246 ? 25.549 8.086 -37.270 1.00 83.50 246 THR A C 1
ATOM 2092 O O . THR A 1 246 ? 26.544 8.798 -37.278 1.00 83.50 246 THR A O 1
ATOM 2095 N N . ILE A 1 247 ? 24.540 8.292 -38.125 1.00 78.94 247 ILE A N 1
ATOM 2096 C CA . ILE A 1 247 ? 24.542 9.373 -39.132 1.00 78.94 247 ILE A CA 1
ATOM 2097 C C . ILE A 1 247 ? 24.218 10.738 -38.503 1.00 78.94 247 ILE A C 1
ATOM 2099 O O . ILE A 1 247 ? 24.581 11.777 -39.052 1.00 78.94 247 ILE A O 1
ATOM 2103 N N . THR A 1 248 ? 23.513 10.738 -37.372 1.00 66.25 248 THR A N 1
ATOM 2104 C CA . THR A 1 248 ? 22.972 11.951 -36.739 1.00 66.25 248 THR A CA 1
ATOM 2105 C C . THR A 1 248 ? 23.807 12.424 -35.536 1.00 66.25 248 THR A C 1
ATOM 2107 O O . THR A 1 248 ? 23.455 13.433 -34.924 1.00 66.25 248 THR A O 1
ATOM 2110 N N . ALA A 1 249 ? 24.871 11.692 -35.183 1.00 56.53 249 ALA A N 1
ATOM 2111 C CA . ALA A 1 249 ? 25.810 11.980 -34.093 1.00 56.53 249 ALA A CA 1
ATOM 2112 C C . ALA A 1 249 ? 27.070 12.689 -34.610 1.00 56.53 249 ALA A C 1
ATOM 2114 O O . ALA A 1 249 ? 27.560 13.585 -33.887 1.00 56.53 249 ALA A O 1
#

Secondary structure (DSSP, 8-state):
--HHHHHHHHHHHHTTSSSSPPTTTT-HHHHHHHHHHHHHIIIIIIS---GGGHHHH--HHHHHTTT-HHHHHHTT--SHHHHHHHHSTTT--GGGSS---TTTT-HHHHHHHHHHHHHHIIIIIS---TTTHHHH-SHHHHHHTT-GGGGGGTTT-HHHHHHHHSTTTS-GGGSS-PPTTGGGSHHHHHHHHHIIIIIIS--SSHHHHHHH--HHHHHHTT-HHHHHHHHTT-HHHHHHHHHHHHHH-

Foldseek 3Di:
DDLVVLQVQLVCCQVVVDVDHDPCCLADPNNLVSLLSNVCCLQCPVVVHDPVCCQPPDAQCSCVVSPCVVSCVNVVHDGCVVSVCSNPPPSDDQVSHPDHDPCCLDDPNNLVVLLVLVLCCCCPVVVDDPLCCQVPQDCVVCVVSVSNVSCVVQVVASVSSVCSNVPPSDDQQSHLHHHPCQLVDVVSLVVVVCCLVCVVVNDPALVSCLVPPDLVSCVVRSVVVNCCPNPVVDVVSVSVVSVVVVVVD

InterPro domains:
  IPR025119 Domain of unknown function DUF4046 [PF13255] (6-91)
  IPR025119 Domain of unknown function DUF4046 [PF13255] (96-170)

Organism: NCBI:txid29332

Sequence (249 aa):
MEKEKVIQIYRDVLNGKRVRFPNHFFVGEQGKNYLAILTRYLIEEYLGIPLEEIPRNVKAETLWDYRLRPAAHVQGWTNFIEVIENAYPGKFKPWEFTQVPWKYWRGEAGKKRAIEAVRYVIEEKCKMTHHEIPLRINHHFFKEYRLSGVFHFFGESPYQVINAVYPGQFQPWELANVPMNYWKNPENVKQALDGFLFQKLGFSSYEEALVKLKRNDFFQYRMSGVLQMAFDSQLAKVHQWIREQTITA

pLDDT: mean 93.82, std 4.65, range [56.53, 98.5]